Protein AF-A0A9Q3FFB2-F1 (afdb_monomer)

Foldseek 3Di:
DDDDDDPPPFQDDPPCPDPPPQDDDVVGPATDDPFQWDWWDFPRDIFIEHEDAPAAAKADEPVLCVVPPPPQVVQFAADPDAWDDDPDDTWGWDGKGWTWIWADDDVDIDTDTDIHTYTHPDDDRGIYGYPVVCVVVVPDHDDVDDFQVVVLVCLCVPDDDPSNVVSVVVCVVPPDDGPVVVVVVCCVPPPDPVNVVVVVPDD

Nearest PDB structures (foldseek):
  7d66-assembly2_I  TM=7.983E-01  e=4.250E-06  Toxoplasma gondii GT1
  5yq8-assembly2_D  TM=7.740E-01  e=9.618E-06  Leishmania major
  7d66-assembly1_B  TM=7.944E-01  e=9.073E-06  Toxoplasma gondii GT1
  4rgh-assembly1_B  TM=7.791E-01  e=5.866E-05  Homo sapiens
  5ys4-assembly3_E  TM=7.850E-01  e=1.252E-04  Leishmania major

pLDDT: mean 72.68, std 20.73, range [30.12, 97.06]

InterPro domains:
  IPR021109 Aspartic peptidase domain superfamily [G3DSA:2.40.70.10] (36-146)

Mean predicted aligned error: 14.78 Å

Radius of gyration: 21.27 Å; Cα contacts (8 Å, |Δi|>4): 258; chains: 1; bounding box: 50×52×61 Å

Solvent-accessible surface area (backbone atoms only — not comparable to full-atom values): 12576 Å² total; per-residue (Å²): 138,85,86,83,89,76,85,77,79,74,65,73,66,96,82,70,76,71,86,69,93,72,78,53,54,94,94,47,97,53,81,93,53,104,50,62,55,45,73,28,33,45,88,65,42,80,42,46,34,31,57,35,85,88,33,70,57,26,32,31,17,40,66,45,41,72,76,74,38,87,72,53,72,81,57,53,37,89,56,91,69,77,81,44,71,55,102,88,44,80,42,50,58,78,19,30,36,75,45,60,36,35,40,81,44,96,92,56,63,46,78,44,73,52,64,24,39,31,22,66,78,48,89,47,89,37,39,36,44,6,40,60,53,27,65,74,67,71,59,73,84,85,64,98,72,76,60,43,70,59,58,59,56,47,48,73,73,71,37,57,71,74,54,34,53,54,52,51,54,52,38,69,76,67,48,92,70,54,49,73,60,53,51,51,53,50,45,72,73,69,54,48,77,70,64,55,55,58,64,79,74,65,130

Secondary structure (DSSP, 8-state):
-------------TT-----S--PPTT------SSSEEEEEETTEEEEEEE-TT-SS-EEEHHHHHHH-TTGGGGPBPPS---EE-SSSEE-EEEEEE--EEE--TTS-EEE--EEEEESS---SSEEE-HHHHHHTT-----S---HHHHHHHHHHH--THHHHHHHHHHHHH-S--HHHHHHHHHHHH--HHHHHHHHS--

Sequence (203 aa):
MPQDTSNKSLCKHTQDAQKFLVTPTKGMAYIHGTAAKMTVCIGNAQHPLIIDSGAHCSIVARNYLDNHFSNWEKQLLPTKAKNFKSALRKMTSIGTIIKEIIVPHRKGNIRLNPEFLVLDDAHIQGFLLGTDYQRMYELFIDVPSIPDCWITARLNTEFKGHASIWYTEMKEIHGRRNWPWWKSQIIQKYSNGTWIWQKDHVI

Structure (mmCIF, N/CA/C/O backbone):
data_AF-A0A9Q3FFB2-F1
#
_entry.id   AF-A0A9Q3FFB2-F1
#
loop_
_atom_site.group_PDB
_atom_site.id
_atom_site.type_symbol
_atom_site.label_atom_id
_atom_site.label_alt_id
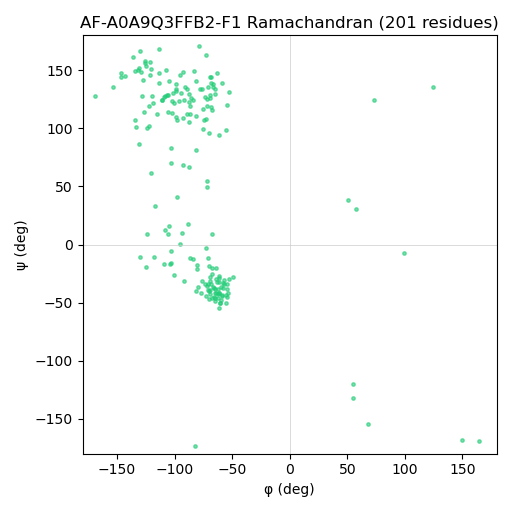_atom_site.label_comp_id
_atom_site.label_asym_id
_atom_site.label_entity_id
_atom_site.label_seq_id
_atom_site.pdbx_PDB_ins_code
_atom_site.Cartn_x
_atom_site.Cartn_y
_atom_site.Cartn_z
_atom_site.occupancy
_atom_site.B_iso_or_equiv
_atom_site.auth_seq_id
_atom_site.auth_comp_id
_atom_site.auth_asym_id
_atom_site.auth_atom_id
_atom_site.pd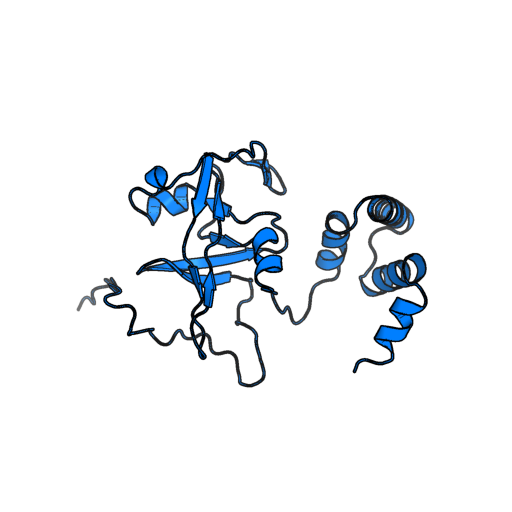bx_PDB_model_num
ATOM 1 N N . MET A 1 1 ? -13.575 -37.191 24.416 1.00 40.59 1 MET A N 1
ATOM 2 C CA . MET A 1 1 ? -12.894 -36.004 23.856 1.00 40.59 1 MET A CA 1
ATOM 3 C C . MET A 1 1 ? -13.898 -35.200 23.055 1.00 40.59 1 MET A C 1
ATOM 5 O O . MET A 1 1 ? -14.675 -35.804 22.327 1.00 40.59 1 MET A O 1
ATOM 9 N N . PRO A 1 2 ? -13.904 -33.878 23.248 1.00 32.25 2 PRO A N 1
ATOM 10 C CA . PRO A 1 2 ? -13.479 -32.981 22.172 1.00 32.25 2 PRO A CA 1
ATOM 11 C C . PRO A 1 2 ? -12.392 -32.009 22.659 1.00 32.25 2 PRO A C 1
ATOM 13 O O . PRO A 1 2 ? -12.428 -31.555 23.800 1.00 32.25 2 PRO A O 1
ATOM 16 N N . GLN A 1 3 ? -11.400 -31.730 21.809 1.00 30.12 3 GLN A N 1
ATOM 17 C CA . GLN A 1 3 ? -10.405 -30.683 22.049 1.00 30.12 3 GLN A CA 1
ATOM 18 C C . GLN A 1 3 ? -10.956 -29.345 21.547 1.00 30.12 3 GLN A C 1
ATOM 20 O O . GLN A 1 3 ? -11.404 -29.242 20.407 1.00 30.12 3 GLN A O 1
ATOM 25 N N . ASP A 1 4 ? -10.946 -28.356 22.435 1.00 31.41 4 ASP A N 1
ATOM 26 C CA . ASP A 1 4 ? -11.433 -26.995 22.231 1.00 31.41 4 ASP A CA 1
ATOM 27 C C . ASP A 1 4 ? -10.469 -26.194 21.334 1.00 31.41 4 ASP A C 1
ATOM 29 O O . ASP A 1 4 ? -9.262 -26.138 21.578 1.00 31.41 4 ASP A O 1
ATOM 33 N N . THR A 1 5 ? -10.997 -25.589 20.269 1.00 34.91 5 THR A N 1
ATOM 34 C CA . THR A 1 5 ? -10.252 -24.852 19.235 1.00 34.91 5 THR A CA 1
ATOM 35 C C . THR A 1 5 ? -10.256 -23.339 19.467 1.00 34.91 5 THR A C 1
ATOM 37 O O . THR A 1 5 ? -10.385 -22.563 18.519 1.00 34.91 5 THR A O 1
ATOM 40 N N . SER A 1 6 ? -10.111 -22.870 20.708 1.00 33.53 6 SER A N 1
ATOM 41 C CA . SER A 1 6 ? -10.016 -21.434 20.999 1.00 33.53 6 SER A CA 1
ATOM 42 C C . SER A 1 6 ? -8.574 -20.997 21.284 1.00 33.53 6 SER A C 1
ATOM 44 O O . SER A 1 6 ? -8.173 -20.835 22.435 1.00 33.53 6 SER A O 1
ATOM 46 N N . ASN A 1 7 ? -7.781 -20.733 20.244 1.00 35.47 7 ASN A N 1
ATOM 47 C CA . ASN A 1 7 ? -6.486 -20.064 20.411 1.00 35.47 7 ASN A CA 1
ATOM 48 C C . ASN A 1 7 ? -6.680 -18.535 20.374 1.00 35.47 7 ASN A C 1
ATOM 50 O O . ASN A 1 7 ? -6.283 -17.850 19.435 1.00 35.47 7 ASN A O 1
ATOM 54 N N . LYS A 1 8 ? -7.361 -17.991 21.393 1.00 40.16 8 LYS A N 1
ATOM 55 C CA . LYS A 1 8 ? -7.395 -16.544 21.659 1.00 40.16 8 LYS A CA 1
ATOM 56 C C . LYS A 1 8 ? -6.124 -16.171 22.426 1.00 40.16 8 LYS A C 1
ATOM 58 O O . LYS A 1 8 ? -6.142 -16.066 23.651 1.00 40.16 8 LYS A O 1
ATOM 63 N N . SER A 1 9 ? -5.010 -15.995 21.720 1.00 39.12 9 SER A N 1
ATOM 64 C CA . SER A 1 9 ? -3.780 -15.473 22.320 1.00 39.12 9 SER A CA 1
ATOM 65 C C . SER A 1 9 ? -3.913 -13.967 22.554 1.00 39.12 9 SER A C 1
ATOM 67 O O . SER A 1 9 ? -3.787 -13.130 21.665 1.00 39.12 9 SER A O 1
ATOM 69 N N . LEU A 1 10 ? -4.221 -13.632 23.801 1.00 35.78 10 LEU A N 1
ATOM 70 C CA . LEU A 1 10 ? -4.270 -12.279 24.329 1.00 35.78 10 LEU A CA 1
ATOM 71 C C . LEU A 1 10 ? -2.825 -11.756 24.474 1.00 35.78 10 LEU A C 1
ATOM 73 O O . LEU A 1 10 ? -2.105 -12.210 25.361 1.00 35.78 10 LEU A O 1
ATOM 77 N N . CYS A 1 11 ? -2.374 -10.817 23.635 1.00 32.88 11 CYS A N 1
ATOM 78 C CA . CYS A 1 11 ? -1.079 -10.154 23.843 1.00 32.88 11 CYS A CA 1
ATOM 79 C C . CYS A 1 11 ? -1.165 -9.238 25.070 1.00 32.88 11 CYS A C 1
ATOM 81 O O . CYS A 1 11 ? -1.633 -8.100 24.999 1.00 32.88 11 CYS A O 1
ATOM 83 N N . LYS A 1 12 ? -0.728 -9.757 26.215 1.00 34.00 12 LYS A N 1
ATOM 84 C CA . LYS A 1 12 ? -0.464 -8.988 27.427 1.00 34.00 12 LYS A CA 1
ATOM 85 C C . LYS A 1 12 ? 1.044 -8.762 27.508 1.00 34.00 12 LYS A C 1
ATOM 87 O O . LYS A 1 12 ? 1.798 -9.720 27.555 1.00 34.00 12 LYS A O 1
ATOM 92 N N . HIS A 1 13 ? 1.430 -7.490 27.556 1.00 33.59 13 HIS A N 1
ATOM 93 C CA . HIS A 1 13 ? 2.791 -6.978 27.736 1.00 33.59 13 HIS A CA 1
ATOM 94 C C . HIS A 1 13 ? 3.769 -7.096 26.550 1.00 33.59 13 HIS A C 1
ATOM 96 O O . HIS A 1 13 ? 4.108 -8.162 26.052 1.00 33.59 13 HIS A O 1
ATOM 102 N N . THR A 1 14 ? 4.309 -5.938 26.165 1.00 38.22 14 THR A N 1
ATOM 103 C CA . THR A 1 14 ? 5.313 -5.681 25.115 1.00 38.22 14 THR A CA 1
ATOM 104 C C . THR A 1 14 ? 6.714 -6.246 25.398 1.00 38.22 14 THR A C 1
ATOM 106 O O . THR A 1 14 ? 7.649 -5.935 24.661 1.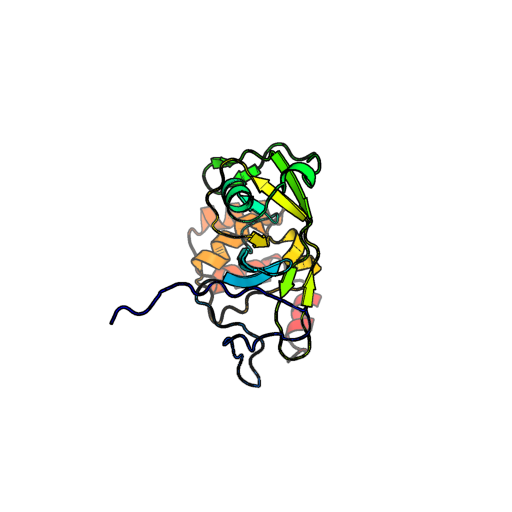00 38.22 14 THR A O 1
ATOM 109 N N . GLN A 1 15 ? 6.883 -7.066 26.441 1.00 33.00 15 GLN A N 1
ATOM 110 C CA . GLN A 1 15 ? 8.174 -7.659 26.819 1.00 33.00 15 GLN A CA 1
ATOM 111 C C . GLN A 1 15 ? 8.322 -9.132 26.412 1.00 33.00 15 GLN A C 1
ATOM 113 O O . GLN A 1 15 ? 9.451 -9.590 26.264 1.00 33.00 15 GLN A O 1
ATOM 118 N N . ASP A 1 16 ? 7.230 -9.825 26.079 1.00 31.56 16 ASP A N 1
ATOM 119 C CA . ASP A 1 16 ? 7.280 -11.201 25.577 1.00 31.56 16 ASP A CA 1
ATOM 120 C C . ASP A 1 16 ? 7.058 -11.222 24.064 1.00 31.56 16 ASP A C 1
ATOM 122 O O . ASP A 1 16 ? 6.029 -11.661 23.544 1.00 31.56 16 ASP A O 1
ATOM 126 N N . ALA A 1 17 ? 8.052 -10.717 23.329 1.00 32.38 17 ALA A N 1
ATOM 127 C CA . ALA A 1 17 ? 8.155 -10.951 21.896 1.00 32.38 17 ALA A CA 1
ATOM 128 C C . ALA A 1 17 ? 8.307 -12.463 21.665 1.00 32.38 17 ALA A C 1
ATOM 130 O O . ALA A 1 17 ? 9.406 -13.016 21.736 1.00 32.38 17 ALA A O 1
ATOM 131 N N . GL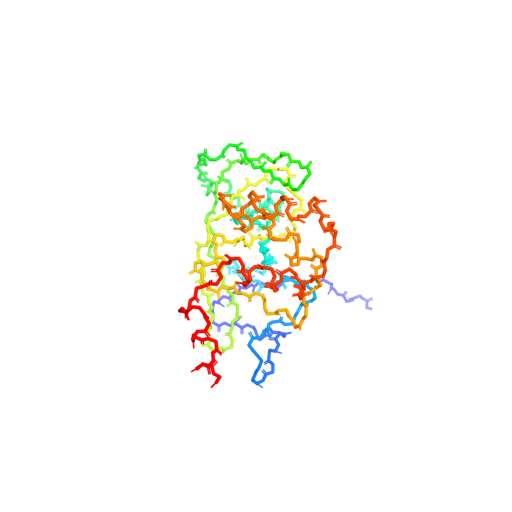N A 1 18 ? 7.188 -13.147 21.416 1.00 34.66 18 GLN A N 1
ATOM 132 C CA . GLN A 1 18 ? 7.200 -14.545 21.008 1.00 34.66 18 GLN A CA 1
ATOM 133 C C . GLN A 1 18 ? 8.123 -14.702 19.796 1.00 34.66 18 GLN A C 1
ATOM 135 O O . GLN A 1 18 ? 8.052 -13.947 18.826 1.00 34.66 18 GLN A O 1
ATOM 140 N N . LYS A 1 19 ? 9.018 -15.690 19.871 1.00 32.66 19 LYS A N 1
ATOM 141 C CA . LYS A 1 19 ? 9.901 -16.111 18.779 1.00 32.66 19 LYS A CA 1
ATOM 142 C C . LYS A 1 19 ? 9.045 -16.442 17.551 1.00 32.66 19 LYS A C 1
ATOM 144 O O . LYS A 1 19 ? 8.504 -17.539 17.447 1.00 32.66 19 LYS A O 1
ATOM 149 N N . PHE A 1 20 ? 8.926 -15.508 16.614 1.00 38.03 20 PHE A N 1
ATOM 150 C CA . PHE A 1 20 ? 8.284 -15.785 15.335 1.00 38.03 20 PHE A CA 1
ATOM 151 C C . PHE A 1 20 ? 9.193 -16.683 14.493 1.00 38.03 20 PHE A C 1
ATOM 153 O O . PHE A 1 20 ? 10.365 -16.375 14.263 1.00 38.03 20 PHE A O 1
ATOM 160 N N . LEU A 1 21 ? 8.639 -17.817 14.057 1.00 32.84 21 LEU A N 1
ATOM 161 C CA . LEU A 1 21 ? 9.260 -18.838 13.207 1.00 32.84 21 LEU A CA 1
ATOM 162 C C . LEU A 1 21 ? 9.431 -18.354 11.758 1.00 32.84 21 LEU A C 1
ATOM 164 O O . LEU A 1 21 ? 9.015 -19.015 10.814 1.00 32.84 21 LEU A O 1
ATOM 168 N N . VAL A 1 22 ? 10.085 -17.215 11.556 1.00 39.09 22 VAL A N 1
ATOM 169 C CA . VAL A 1 22 ? 10.701 -16.921 10.262 1.00 39.09 22 VAL A CA 1
ATOM 170 C C . VAL A 1 22 ? 12.162 -16.647 10.549 1.00 39.09 22 VAL A C 1
ATOM 172 O O . VAL A 1 22 ? 12.539 -15.616 11.099 1.00 39.09 22 VAL A O 1
ATOM 175 N N . THR A 1 23 ? 12.979 -17.666 10.308 1.00 40.00 23 THR A N 1
ATOM 176 C CA . THR A 1 23 ? 14.418 -17.633 10.539 1.00 40.00 23 THR A CA 1
ATOM 177 C C . THR A 1 23 ? 15.113 -17.334 9.219 1.00 40.00 23 THR A C 1
ATOM 179 O O . THR A 1 23 ? 15.203 -18.242 8.398 1.00 40.00 23 THR A O 1
ATOM 182 N N . PRO A 1 24 ? 15.660 -16.127 9.004 1.00 42.28 24 PRO A N 1
ATOM 183 C CA . PRO A 1 24 ? 16.711 -15.949 8.016 1.00 42.28 24 PRO A CA 1
ATOM 184 C C . PRO A 1 24 ? 17.978 -16.651 8.516 1.00 42.28 24 PRO A C 1
ATOM 186 O O . PRO A 1 24 ? 18.392 -16.470 9.671 1.00 42.28 24 PRO A O 1
ATOM 189 N N . THR A 1 25 ? 18.571 -17.491 7.672 1.00 38.91 25 THR A N 1
ATOM 190 C CA . THR A 1 25 ? 19.845 -18.172 7.938 1.00 38.91 25 THR A CA 1
ATOM 191 C C . THR A 1 25 ? 20.971 -17.142 8.079 1.00 38.91 25 THR A C 1
ATOM 193 O O . THR A 1 25 ? 20.942 -16.089 7.449 1.00 38.91 25 THR A O 1
ATOM 196 N N . LYS A 1 26 ? 21.985 -17.415 8.911 1.00 36.84 26 LYS A N 1
ATOM 197 C CA . LYS A 1 26 ? 23.161 -16.539 9.064 1.00 36.84 26 LYS A CA 1
ATOM 198 C C . LYS A 1 26 ? 23.802 -16.291 7.685 1.00 36.84 26 LYS A C 1
ATOM 200 O O . LYS A 1 26 ? 24.195 -17.249 7.032 1.00 36.84 26 LYS A O 1
ATOM 205 N N . GLY A 1 27 ? 23.880 -15.027 7.260 1.00 35.78 27 GLY A N 1
ATOM 206 C CA . GLY A 1 27 ? 24.342 -14.626 5.919 1.00 35.78 27 GLY A CA 1
ATOM 207 C C . GLY A 1 27 ? 23.224 -14.309 4.914 1.00 35.78 27 GLY A C 1
ATOM 208 O O . GLY A 1 27 ? 23.515 -13.792 3.846 1.00 35.78 27 GLY A O 1
ATOM 209 N N . MET A 1 28 ? 21.960 -14.550 5.269 1.00 35.09 28 MET A N 1
ATOM 210 C CA . MET A 1 28 ? 20.787 -14.236 4.454 1.00 35.09 28 MET A CA 1
ATOM 211 C C . MET A 1 28 ? 19.950 -13.176 5.177 1.00 35.09 28 MET A C 1
ATOM 213 O O . MET A 1 28 ? 19.403 -13.433 6.247 1.00 35.09 28 MET A O 1
ATOM 217 N N . ALA A 1 29 ? 19.876 -11.967 4.622 1.00 37.88 29 ALA A N 1
ATOM 218 C CA . ALA A 1 29 ? 19.086 -10.858 5.165 1.00 37.88 29 ALA A CA 1
ATOM 219 C C . ALA A 1 29 ? 17.630 -10.849 4.654 1.00 37.88 29 ALA A C 1
ATOM 221 O O . ALA A 1 29 ? 16.961 -9.826 4.746 1.00 37.88 29 ALA A O 1
ATOM 222 N N . TYR A 1 30 ? 17.127 -11.961 4.106 1.00 44.47 30 TYR A N 1
ATOM 223 C CA . TYR A 1 30 ? 15.784 -12.025 3.523 1.00 44.47 30 TYR A CA 1
ATOM 224 C C . TYR A 1 30 ? 14.787 -12.812 4.379 1.00 44.47 30 TYR A C 1
ATOM 226 O O . TYR A 1 30 ? 15.119 -13.765 5.087 1.00 44.47 30 TYR A O 1
ATOM 234 N N . ILE A 1 31 ? 13.523 -12.409 4.278 1.00 41.31 31 ILE A N 1
ATOM 235 C CA . ILE A 1 31 ? 12.367 -13.064 4.890 1.00 41.31 31 ILE A CA 1
ATOM 236 C C . ILE A 1 31 ? 11.813 -14.062 3.864 1.00 41.31 31 ILE A C 1
ATOM 238 O O . ILE A 1 31 ? 11.521 -13.689 2.732 1.00 41.31 31 ILE A O 1
ATOM 242 N N . HIS A 1 32 ? 11.699 -15.340 4.237 1.00 35.28 32 HIS A N 1
ATOM 243 C CA . HIS A 1 32 ? 11.150 -16.388 3.368 1.00 35.28 32 HIS A CA 1
ATOM 244 C C . HIS A 1 32 ? 9.651 -16.148 3.118 1.00 35.28 32 HIS A C 1
ATOM 246 O O . HIS A 1 32 ? 8.846 -16.237 4.044 1.00 35.28 32 HIS A O 1
ATOM 252 N N . GLY A 1 33 ? 9.280 -15.887 1.864 1.00 39.00 33 GLY A N 1
ATOM 253 C CA . GLY A 1 33 ? 7.899 -15.813 1.395 1.00 39.00 33 GLY A CA 1
ATOM 254 C C . GLY A 1 33 ? 7.854 -15.772 -0.133 1.00 39.00 33 GLY A C 1
ATOM 255 O O . GLY A 1 33 ? 8.526 -14.962 -0.758 1.00 39.00 33 GLY A O 1
ATOM 256 N N . THR A 1 34 ? 7.067 -16.653 -0.752 1.00 42.84 34 THR A N 1
ATOM 257 C CA . THR A 1 34 ? 6.833 -16.697 -2.213 1.00 42.84 34 THR A CA 1
ATOM 258 C C . THR A 1 34 ? 5.941 -15.554 -2.721 1.00 42.84 34 THR A C 1
ATOM 260 O O . THR A 1 34 ? 5.744 -15.388 -3.920 1.00 42.84 34 THR A O 1
ATOM 263 N N . ALA A 1 35 ? 5.451 -14.725 -1.802 1.00 51.25 35 ALA A N 1
ATOM 264 C CA . ALA A 1 35 ? 4.915 -13.394 -2.021 1.00 51.25 35 ALA A CA 1
ATOM 265 C C . ALA A 1 35 ? 5.566 -12.483 -0.974 1.00 51.25 35 ALA A C 1
ATOM 267 O O . ALA A 1 35 ? 5.863 -12.955 0.125 1.00 51.25 35 ALA A O 1
ATOM 268 N N . ALA A 1 36 ? 5.752 -11.194 -1.265 1.00 69.69 36 ALA A N 1
ATOM 269 C CA . ALA A 1 36 ? 6.290 -10.213 -0.319 1.00 69.69 36 ALA A CA 1
ATOM 270 C C . ALA A 1 36 ? 5.283 -9.854 0.790 1.00 69.69 36 ALA A C 1
ATOM 272 O O . ALA A 1 36 ? 4.968 -8.698 1.048 1.00 69.69 36 ALA A O 1
ATOM 273 N N . LYS A 1 37 ? 4.714 -10.881 1.411 1.00 78.75 37 LYS A N 1
ATOM 274 C CA . LYS A 1 37 ? 3.768 -10.824 2.504 1.00 78.75 37 LYS A CA 1
ATOM 275 C C . LYS A 1 37 ? 4.514 -11.221 3.765 1.00 78.75 37 LYS A C 1
ATOM 277 O O . LYS A 1 37 ? 5.143 -12.275 3.816 1.00 78.75 37 LYS A O 1
ATOM 282 N N . MET A 1 38 ? 4.408 -10.394 4.785 1.00 81.50 38 MET A N 1
ATOM 283 C CA . MET A 1 38 ? 4.973 -10.649 6.097 1.00 81.50 38 MET A CA 1
ATOM 284 C C . MET A 1 38 ? 3.931 -10.423 7.184 1.00 81.50 38 MET A C 1
ATOM 286 O O . MET A 1 38 ? 2.877 -9.835 6.946 1.00 81.50 38 MET A O 1
ATOM 290 N N . THR A 1 39 ? 4.240 -10.889 8.386 1.00 86.38 39 THR A N 1
ATOM 291 C CA . THR A 1 39 ? 3.428 -10.621 9.570 1.00 86.38 39 THR A CA 1
ATOM 292 C C . THR A 1 39 ? 4.056 -9.481 10.354 1.00 86.38 39 THR A C 1
ATOM 294 O O . THR A 1 39 ? 5.257 -9.491 10.625 1.00 86.38 39 THR A O 1
ATOM 297 N N . VAL A 1 40 ? 3.230 -8.514 10.731 1.00 88.56 40 VAL A N 1
ATOM 298 C CA . VAL A 1 40 ? 3.610 -7.377 11.568 1.00 88.56 40 VAL A CA 1
ATOM 299 C C . VAL A 1 40 ? 2.698 -7.288 12.780 1.00 88.56 40 VAL A C 1
ATOM 301 O O . VAL A 1 40 ? 1.580 -7.802 12.754 1.00 88.56 40 VAL A O 1
ATOM 304 N N . CYS A 1 41 ? 3.155 -6.627 13.837 1.00 88.94 41 CYS A N 1
ATOM 305 C CA . CYS A 1 41 ? 2.321 -6.335 14.996 1.00 88.94 41 CYS A CA 1
ATOM 306 C C . CYS A 1 41 ? 1.786 -4.903 14.908 1.00 88.94 41 CYS A C 1
ATOM 308 O O . CYS A 1 41 ? 2.544 -3.974 14.637 1.00 88.94 41 CYS A O 1
ATOM 310 N N . ILE A 1 42 ? 0.490 -4.732 15.163 1.00 91.44 42 ILE A N 1
ATOM 311 C CA . ILE A 1 42 ? -0.158 -3.426 15.326 1.00 91.44 42 ILE A CA 1
ATOM 312 C C . ILE A 1 42 ? -0.899 -3.471 16.657 1.00 91.44 42 ILE A C 1
ATOM 314 O O . ILE A 1 42 ? -1.817 -4.272 16.850 1.00 91.44 42 ILE A O 1
ATOM 318 N N . GLY A 1 43 ? -0.455 -2.648 17.607 1.00 87.81 43 GLY A N 1
ATOM 319 C CA . GLY A 1 43 ? -0.847 -2.794 19.005 1.00 87.81 43 GLY A CA 1
ATOM 320 C C . GLY A 1 43 ? -0.537 -4.205 19.516 1.00 87.81 43 GLY A C 1
ATOM 321 O O . GLY A 1 43 ? 0.606 -4.655 19.482 1.00 87.81 43 GLY A O 1
ATOM 322 N N . ASN A 1 44 ? -1.580 -4.911 19.947 1.00 83.44 44 ASN A N 1
ATOM 323 C CA . ASN A 1 44 ? -1.501 -6.234 20.568 1.00 83.44 44 ASN A CA 1
ATOM 324 C C . ASN A 1 44 ? -1.939 -7.370 19.622 1.00 83.44 44 ASN A C 1
ATOM 326 O O . ASN A 1 44 ? -2.254 -8.464 20.078 1.00 83.44 44 ASN A O 1
ATOM 330 N N . ALA A 1 45 ? -2.017 -7.124 18.315 1.00 87.94 45 ALA A N 1
ATOM 331 C CA . ALA A 1 45 ? -2.464 -8.121 17.349 1.00 87.94 45 ALA A CA 1
ATOM 332 C C . ALA A 1 45 ? -1.505 -8.228 16.161 1.00 87.94 45 ALA A C 1
ATOM 334 O O . ALA A 1 45 ? -0.807 -7.279 15.798 1.00 87.94 45 ALA A O 1
ATOM 335 N N . GLN A 1 46 ? -1.471 -9.418 15.564 1.00 89.50 46 GLN A N 1
ATOM 336 C CA . GLN A 1 46 ? -0.709 -9.696 14.353 1.00 89.50 46 GLN A CA 1
ATOM 337 C C . GLN A 1 46 ? -1.572 -9.459 13.124 1.00 89.50 46 GLN A C 1
ATOM 339 O O . GLN A 1 46 ? -2.713 -9.915 13.056 1.00 89.50 46 GLN A O 1
ATOM 344 N N . HIS A 1 47 ? -0.992 -8.801 12.130 1.00 92.69 47 HIS A N 1
ATOM 345 C CA . HIS A 1 47 ? -1.657 -8.485 10.879 1.00 92.69 47 HIS A CA 1
ATOM 346 C C . HIS A 1 47 ? -0.747 -8.793 9.690 1.00 92.69 47 HIS A C 1
ATOM 348 O O . HIS A 1 47 ? 0.477 -8.664 9.794 1.00 92.69 47 HIS A O 1
ATOM 354 N N . PRO A 1 48 ? -1.315 -9.173 8.538 1.00 91.62 48 PRO A N 1
ATOM 355 C CA . PRO A 1 48 ? -0.551 -9.271 7.312 1.00 91.62 48 PRO A CA 1
ATOM 356 C C . PRO A 1 48 ? -0.171 -7.887 6.782 1.00 91.62 48 PRO A C 1
ATOM 358 O O . PRO A 1 48 ? -1.013 -6.990 6.703 1.00 91.62 48 PRO A O 1
ATOM 361 N N . LEU A 1 49 ? 1.081 -7.753 6.357 1.00 90.75 49 LEU A N 1
ATOM 362 C CA . LEU A 1 49 ? 1.602 -6.631 5.587 1.00 90.75 49 LEU A CA 1
ATOM 363 C C . LEU A 1 49 ? 2.116 -7.153 4.247 1.00 90.75 49 LEU A C 1
ATOM 365 O O . LEU A 1 49 ? 2.915 -8.086 4.206 1.00 90.75 49 LEU A O 1
ATOM 369 N N . ILE A 1 50 ? 1.661 -6.554 3.156 1.00 89.25 50 ILE A N 1
ATOM 370 C CA . ILE A 1 50 ? 2.126 -6.827 1.799 1.00 89.25 50 ILE A CA 1
ATOM 371 C C . ILE A 1 50 ? 3.059 -5.692 1.402 1.00 89.25 50 ILE A C 1
ATOM 373 O O . ILE A 1 50 ? 2.659 -4.537 1.428 1.00 89.25 50 ILE A O 1
ATOM 377 N N . ILE A 1 51 ? 4.287 -6.003 1.018 1.00 86.69 51 ILE A N 1
ATOM 378 C CA . ILE A 1 51 ? 5.206 -5.050 0.405 1.00 86.69 51 ILE A CA 1
ATOM 379 C C . ILE A 1 51 ? 4.962 -5.125 -1.103 1.00 86.69 51 ILE A C 1
ATOM 381 O O . ILE A 1 51 ? 5.218 -6.154 -1.724 1.00 86.69 51 ILE A O 1
ATOM 385 N N . ASP A 1 52 ? 4.421 -4.062 -1.693 1.00 84.50 52 ASP A N 1
ATOM 386 C CA . ASP A 1 52 ? 4.042 -4.045 -3.106 1.00 84.50 52 ASP A CA 1
ATOM 387 C C . ASP A 1 52 ? 4.756 -2.918 -3.852 1.00 84.50 52 ASP A C 1
ATOM 389 O O . ASP A 1 52 ? 4.411 -1.742 -3.754 1.00 84.50 52 ASP A O 1
ATOM 393 N N . SER A 1 53 ? 5.798 -3.276 -4.600 1.00 79.19 53 SER A N 1
ATOM 394 C CA . SER A 1 53 ? 6.555 -2.314 -5.410 1.00 79.19 53 SER A CA 1
ATOM 395 C C . SER A 1 53 ? 5.785 -1.787 -6.632 1.00 79.19 53 SER A C 1
ATOM 397 O O . SER A 1 53 ? 6.226 -0.823 -7.257 1.00 79.19 53 SER A O 1
ATOM 399 N N . GLY A 1 54 ? 4.648 -2.402 -6.980 1.00 78.25 54 GLY A N 1
ATOM 400 C CA . GLY A 1 54 ? 3.732 -1.931 -8.019 1.00 78.25 54 GLY A CA 1
ATOM 401 C C . GLY A 1 54 ? 2.734 -0.881 -7.525 1.00 78.25 54 GLY A C 1
ATOM 402 O O . GLY A 1 54 ? 2.089 -0.219 -8.340 1.00 78.25 54 GLY A O 1
ATOM 403 N N . ALA A 1 55 ? 2.617 -0.689 -6.210 1.00 81.81 55 ALA A N 1
ATOM 404 C CA . ALA A 1 55 ? 1.735 0.304 -5.621 1.00 81.81 55 ALA A CA 1
ATOM 405 C C . ALA A 1 55 ? 2.495 1.593 -5.304 1.00 81.81 55 ALA A C 1
ATOM 407 O O . ALA A 1 55 ? 3.461 1.596 -4.545 1.00 81.81 55 ALA A O 1
ATOM 408 N N . HIS A 1 56 ? 2.030 2.718 -5.848 1.00 80.56 56 HIS A N 1
ATOM 409 C CA . HIS A 1 56 ? 2.658 4.016 -5.595 1.00 80.56 56 HIS A CA 1
ATOM 410 C C . HIS A 1 56 ? 2.533 4.456 -4.127 1.00 80.56 56 HIS A C 1
ATOM 412 O O . HIS A 1 56 ? 3.460 5.048 -3.580 1.00 80.56 56 HIS A O 1
ATOM 418 N N . CYS A 1 57 ? 1.392 4.161 -3.504 1.00 87.38 57 CYS A N 1
ATOM 419 C CA . CYS A 1 57 ? 1.051 4.563 -2.144 1.00 87.38 57 CYS A CA 1
ATOM 420 C C . CYS A 1 57 ? 0.676 3.362 -1.279 1.00 87.38 57 CYS A C 1
ATOM 422 O O . CYS A 1 57 ? 0.150 2.365 -1.780 1.00 87.38 57 CYS A O 1
ATOM 424 N N . SER A 1 58 ? 0.875 3.511 0.022 1.00 92.50 58 SER A N 1
ATOM 425 C CA . SER A 1 58 ? 0.470 2.545 1.028 1.00 92.50 58 SER A CA 1
ATOM 426 C C . SER A 1 58 ? -1.027 2.645 1.307 1.00 92.50 58 SER A C 1
ATOM 428 O O . SER A 1 58 ? -1.585 3.736 1.449 1.00 92.50 58 SER A O 1
ATOM 430 N N . ILE A 1 59 ? -1.701 1.496 1.355 1.00 93.62 59 ILE A N 1
ATOM 431 C CA . ILE A 1 59 ? -3.161 1.422 1.463 1.00 93.62 59 ILE A CA 1
ATOM 432 C C . ILE A 1 59 ? -3.627 0.378 2.478 1.00 93.62 59 ILE A C 1
ATOM 434 O O . ILE A 1 59 ? -2.914 -0.568 2.819 1.00 93.62 59 ILE A O 1
ATOM 438 N N . VAL A 1 60 ? -4.879 0.519 2.899 1.00 95.44 60 VAL A N 1
ATOM 439 C CA . VAL A 1 60 ? -5.627 -0.498 3.637 1.00 95.44 60 VAL A CA 1
ATOM 440 C C . VAL A 1 60 ? -7.086 -0.481 3.184 1.00 95.44 60 VAL A C 1
ATOM 442 O O . VAL A 1 60 ? -7.636 0.568 2.843 1.00 95.44 60 VAL A O 1
ATOM 445 N N . ALA A 1 61 ? -7.715 -1.650 3.143 1.00 95.25 61 ALA A N 1
ATOM 446 C CA . ALA A 1 61 ? -9.121 -1.758 2.783 1.00 95.25 61 ALA A CA 1
ATOM 447 C C . ALA A 1 61 ? -10.022 -1.450 3.987 1.00 95.25 61 ALA A C 1
ATOM 449 O O . ALA A 1 61 ? -9.741 -1.887 5.106 1.00 95.25 61 ALA A O 1
ATOM 450 N N . ARG A 1 62 ? -11.128 -0.737 3.753 1.00 95.75 62 ARG A N 1
ATOM 451 C CA . ARG A 1 62 ? -12.119 -0.416 4.788 1.00 95.75 62 ARG A CA 1
ATOM 452 C C . ARG A 1 62 ? -12.640 -1.666 5.491 1.00 95.75 62 ARG A C 1
ATOM 454 O O . ARG A 1 62 ? -12.594 -1.742 6.711 1.00 95.75 62 ARG A O 1
ATOM 461 N N . ASN A 1 63 ? -13.073 -2.663 4.723 1.00 95.94 63 ASN A N 1
ATOM 462 C CA . ASN A 1 63 ? -13.616 -3.910 5.265 1.00 95.94 63 ASN A CA 1
ATOM 463 C C . ASN A 1 63 ? -12.624 -4.636 6.192 1.00 95.94 63 ASN A C 1
ATOM 465 O O . ASN A 1 63 ? -13.023 -5.278 7.159 1.00 95.94 63 ASN A O 1
ATOM 469 N N . TYR A 1 64 ? -11.323 -4.531 5.917 1.00 97.06 64 TYR A N 1
ATOM 470 C CA . TYR A 1 64 ? -10.289 -5.086 6.774 1.00 97.06 64 TYR A CA 1
ATOM 471 C C . TYR A 1 64 ? -10.192 -4.306 8.091 1.00 97.06 64 TYR A C 1
ATOM 473 O O . TYR A 1 64 ? -10.061 -4.909 9.153 1.00 97.06 64 TYR A O 1
ATOM 481 N N . LEU A 1 65 ? -10.317 -2.978 8.052 1.00 96.69 65 LEU A N 1
ATOM 482 C CA . LEU A 1 65 ? -10.371 -2.170 9.269 1.00 96.69 65 LEU A CA 1
ATOM 483 C C . LEU A 1 65 ? -11.613 -2.474 10.109 1.00 96.69 65 LEU A C 1
ATOM 485 O O . LEU A 1 65 ? -11.465 -2.717 11.306 1.00 96.69 65 LEU A O 1
ATOM 489 N N . ASP A 1 66 ? -12.789 -2.548 9.482 1.00 96.25 66 ASP A N 1
ATOM 490 C CA . ASP A 1 66 ? -14.066 -2.855 10.143 1.00 96.25 66 ASP A CA 1
ATOM 491 C C . ASP A 1 66 ? -13.996 -4.175 10.932 1.00 96.25 66 ASP A C 1
ATOM 493 O O . ASP A 1 66 ? -14.503 -4.277 12.048 1.00 96.25 66 ASP A O 1
ATOM 497 N N . ASN A 1 67 ? -13.301 -5.175 10.383 1.00 96.12 67 ASN A N 1
ATOM 498 C CA . ASN A 1 67 ? -13.177 -6.501 10.989 1.00 96.12 67 ASN A CA 1
ATOM 499 C C . ASN A 1 67 ? -12.126 -6.595 12.107 1.00 96.12 67 ASN A C 1
ATOM 501 O O . ASN A 1 67 ? -12.175 -7.528 12.910 1.00 96.12 67 ASN A O 1
ATOM 505 N N . HIS A 1 68 ? -11.151 -5.682 12.151 1.00 95.50 68 HIS A N 1
ATOM 506 C CA . HIS A 1 68 ? -9.957 -5.843 12.991 1.00 95.50 68 HIS A CA 1
ATOM 507 C C . HIS A 1 68 ? -9.690 -4.690 13.964 1.00 95.50 68 HIS A C 1
ATOM 509 O O . HIS A 1 68 ? -8.959 -4.887 14.936 1.00 95.50 68 HIS A O 1
ATOM 515 N N . PHE A 1 69 ? -10.261 -3.504 13.747 1.00 95.25 69 PHE A N 1
ATOM 516 C CA . PHE A 1 69 ? -9.974 -2.312 14.544 1.00 95.25 69 PHE A CA 1
ATOM 517 C C . PHE A 1 69 ? -11.258 -1.581 14.929 1.00 95.25 69 PHE A C 1
ATOM 519 O O . PHE A 1 69 ? -11.869 -0.891 14.124 1.00 95.25 69 PHE A O 1
ATOM 526 N N . SER A 1 70 ? -11.645 -1.659 16.200 1.00 93.94 70 SER A N 1
ATOM 527 C CA . SER A 1 70 ? -12.811 -0.928 16.698 1.00 93.94 70 SER A CA 1
ATOM 528 C C . SER A 1 70 ? -12.593 0.590 16.666 1.00 93.94 70 SER A C 1
ATOM 530 O O . SER A 1 70 ? -11.563 1.078 17.134 1.00 93.94 70 SER A O 1
ATOM 532 N N . ASN A 1 71 ? -13.597 1.343 16.204 1.00 93.56 71 ASN A N 1
ATOM 533 C CA . ASN A 1 71 ? -13.584 2.812 16.118 1.00 93.56 71 ASN A CA 1
ATOM 534 C C . ASN A 1 71 ? -12.428 3.391 15.278 1.00 93.56 71 ASN A C 1
ATOM 536 O O . ASN A 1 71 ? -11.936 4.485 15.582 1.00 93.56 71 ASN A O 1
ATOM 540 N N . TRP A 1 72 ? -11.949 2.675 14.258 1.00 95.25 72 TRP A N 1
ATOM 541 C CA . TRP A 1 72 ? -10.876 3.175 13.395 1.00 95.25 72 TRP A CA 1
ATOM 542 C C . TRP A 1 72 ? -11.284 4.463 12.663 1.00 95.25 72 TRP A C 1
ATOM 544 O O . TRP A 1 72 ? -10.434 5.306 12.391 1.00 95.25 72 TRP A O 1
ATOM 554 N N . GLU A 1 73 ? -12.580 4.660 12.427 1.00 95.94 73 GLU A N 1
ATOM 555 C CA . GLU A 1 73 ? -13.166 5.824 11.764 1.00 95.94 73 GLU A CA 1
ATOM 556 C C . GLU A 1 73 ? -12.885 7.121 12.528 1.00 95.94 73 GLU A C 1
ATOM 558 O O . GLU A 1 73 ? -12.745 8.179 11.924 1.00 95.94 73 GLU A O 1
ATOM 563 N N . LYS A 1 74 ? -12.732 7.052 13.859 1.00 95.81 74 LYS A N 1
ATOM 564 C CA . LYS A 1 74 ? -12.363 8.215 14.688 1.00 95.81 74 LYS A CA 1
ATOM 565 C C . LYS A 1 74 ? -10.918 8.666 14.464 1.00 95.81 74 LYS A C 1
ATOM 567 O O . LYS A 1 74 ? -10.564 9.777 14.840 1.00 95.81 74 LYS A O 1
ATOM 572 N N . GLN A 1 75 ? -10.087 7.795 13.895 1.00 94.56 75 GLN A N 1
ATOM 573 C CA . GLN A 1 75 ? -8.691 8.064 13.540 1.00 94.56 75 GLN A CA 1
ATOM 574 C C . GLN A 1 75 ? -8.559 8.483 12.069 1.00 94.56 75 GLN A C 1
ATOM 576 O O . GLN A 1 75 ? -7.442 8.703 11.602 1.00 94.56 75 GLN A O 1
ATOM 581 N N . LEU A 1 76 ? -9.674 8.554 11.331 1.00 95.12 76 LEU A N 1
ATOM 582 C CA . LEU A 1 76 ? -9.679 8.890 9.918 1.00 95.12 76 LEU A CA 1
ATOM 583 C C . LEU A 1 76 ? -9.369 10.373 9.728 1.00 95.12 76 LEU A C 1
ATOM 585 O O . LEU A 1 76 ? -10.100 11.252 10.184 1.00 95.12 76 LEU A O 1
ATOM 589 N N . LEU A 1 77 ? -8.284 10.638 9.017 1.00 92.81 77 LEU A N 1
ATOM 590 C CA . LEU A 1 77 ? -7.874 11.971 8.616 1.00 92.81 77 LEU A CA 1
ATOM 591 C C . LEU A 1 77 ? -8.391 12.270 7.202 1.00 92.81 77 LEU A C 1
ATOM 593 O O . LEU A 1 77 ? -8.474 11.368 6.358 1.00 92.81 77 LEU A O 1
ATOM 597 N N . PRO A 1 78 ? -8.744 13.534 6.909 1.00 89.50 78 PRO A N 1
ATOM 598 C CA . PRO A 1 78 ? -9.202 13.916 5.582 1.00 89.50 78 PRO A CA 1
ATOM 599 C C . PRO A 1 78 ? -8.074 13.753 4.558 1.00 89.50 78 PRO A C 1
ATOM 601 O O . PRO A 1 78 ? -6.959 14.230 4.759 1.00 89.50 78 PRO A O 1
ATOM 604 N N . THR A 1 79 ? -8.381 13.137 3.416 1.00 80.31 79 THR A N 1
ATOM 605 C CA . THR A 1 79 ? -7.435 13.024 2.300 1.00 80.31 79 THR A CA 1
ATOM 606 C C . THR A 1 79 ? -7.696 14.089 1.239 1.00 80.31 79 THR A C 1
ATOM 608 O O . THR A 1 79 ? -8.836 14.368 0.868 1.00 80.31 79 THR A O 1
ATOM 611 N N . LYS A 1 80 ? -6.621 14.689 0.713 1.00 67.81 80 LYS A N 1
ATOM 612 C CA . LYS A 1 80 ? -6.696 15.593 -0.450 1.00 67.81 80 LYS A CA 1
ATOM 613 C C . LYS A 1 80 ? -6.771 14.827 -1.773 1.00 67.81 80 LYS A C 1
ATOM 615 O O . LYS A 1 80 ? -7.145 15.400 -2.796 1.00 67.81 80 LYS A O 1
ATOM 620 N N . ALA A 1 81 ? -6.405 13.547 -1.771 1.00 63.41 81 ALA A N 1
ATOM 621 C CA . ALA A 1 81 ? -6.349 12.729 -2.968 1.00 63.41 81 ALA A CA 1
ATOM 622 C C . ALA A 1 81 ? -7.726 12.113 -3.246 1.00 63.41 81 ALA A C 1
ATOM 624 O O . ALA A 1 81 ? -8.261 11.389 -2.417 1.00 63.41 81 ALA A O 1
ATOM 625 N N . LYS A 1 82 ? -8.307 12.431 -4.409 1.00 59.22 82 LYS A N 1
ATOM 626 C CA . LYS A 1 82 ? -9.679 12.026 -4.769 1.00 59.22 82 LYS A CA 1
ATOM 627 C C . LYS A 1 82 ? -9.759 10.874 -5.771 1.00 59.22 82 LYS A C 1
ATOM 629 O O . LYS A 1 82 ? -10.826 10.304 -5.945 1.00 59.22 82 LYS A O 1
ATOM 634 N N . ASN A 1 83 ? -8.668 10.565 -6.475 1.00 63.28 83 ASN A N 1
ATOM 635 C CA . ASN A 1 83 ? -8.691 9.635 -7.602 1.00 63.28 83 ASN A CA 1
ATOM 636 C C . ASN A 1 83 ? -7.536 8.640 -7.508 1.00 63.28 83 ASN A C 1
ATOM 638 O O . ASN A 1 83 ? -6.414 8.959 -7.900 1.00 63.28 83 ASN A O 1
ATOM 642 N N . PHE A 1 84 ? -7.831 7.424 -7.057 1.00 69.06 84 PHE A N 1
ATOM 643 C CA . PHE A 1 84 ? -6.890 6.311 -7.103 1.00 69.06 84 PHE A CA 1
ATOM 644 C C . PHE A 1 84 ? -7.288 5.352 -8.216 1.00 69.06 84 PHE A C 1
ATOM 646 O O . PHE A 1 84 ? -8.470 5.117 -8.470 1.00 69.06 84 PHE A O 1
ATOM 653 N N . LYS A 1 85 ? -6.296 4.824 -8.926 1.00 62.75 85 LYS A N 1
ATOM 654 C CA . LYS A 1 85 ? -6.498 3.803 -9.952 1.00 62.75 85 LYS A CA 1
ATOM 655 C C . LYS A 1 85 ? -5.736 2.560 -9.527 1.00 62.75 85 LYS A C 1
ATOM 657 O O . LYS A 1 85 ? -4.526 2.617 -9.336 1.00 62.75 85 LYS A O 1
ATOM 662 N N . SER A 1 86 ? -6.457 1.458 -9.387 1.00 64.12 86 SER A N 1
ATOM 663 C CA . SER A 1 86 ? -5.872 0.125 -9.478 1.00 64.12 86 SER A CA 1
ATOM 664 C C . SER A 1 86 ? -5.664 -0.225 -10.955 1.00 64.12 86 SER A C 1
ATOM 666 O O . SER A 1 86 ? -6.164 0.475 -11.839 1.00 64.12 86 SER A O 1
ATOM 668 N N . ALA A 1 87 ? -4.959 -1.324 -11.227 1.00 58.72 87 ALA A N 1
ATOM 669 C CA . ALA A 1 87 ? -4.640 -1.803 -12.570 1.00 58.72 87 ALA A CA 1
ATOM 670 C C . ALA A 1 87 ? -5.857 -1.869 -13.517 1.00 58.72 87 ALA A C 1
ATOM 672 O O . ALA A 1 87 ? -5.691 -1.728 -14.725 1.00 58.72 87 ALA A O 1
ATOM 673 N N . LEU A 1 88 ? -7.073 -2.060 -12.985 1.00 57.84 88 LEU A N 1
ATOM 674 C CA . LEU A 1 88 ? -8.289 -2.266 -13.784 1.00 57.84 88 LEU A CA 1
ATOM 675 C C . LEU A 1 88 ? -9.477 -1.371 -13.395 1.00 57.84 88 LEU A C 1
ATOM 677 O O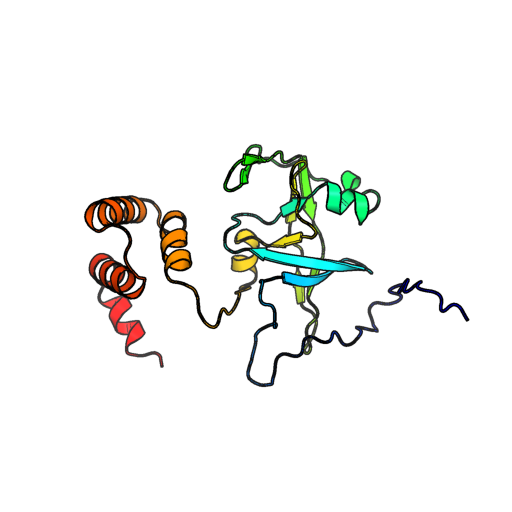 . LEU A 1 88 ? -10.485 -1.365 -14.099 1.00 57.84 88 LEU A O 1
ATOM 681 N N . ARG A 1 89 ? -9.418 -0.644 -12.270 1.00 69.88 89 ARG A N 1
ATOM 682 C CA . ARG A 1 89 ? -10.581 0.075 -11.714 1.00 69.88 89 ARG A CA 1
ATOM 683 C C . ARG A 1 89 ? -10.168 1.368 -11.022 1.00 69.88 89 ARG A C 1
ATOM 685 O O . ARG A 1 89 ? -9.100 1.445 -10.415 1.00 69.88 89 ARG A O 1
ATOM 692 N N . LYS A 1 90 ? -11.038 2.380 -11.086 1.00 76.62 90 LYS A N 1
ATOM 693 C CA . LYS A 1 90 ? -10.976 3.508 -10.148 1.00 76.62 90 LYS A CA 1
ATOM 694 C C . LYS A 1 90 ? -11.354 2.991 -8.762 1.00 76.62 90 LYS A C 1
ATOM 696 O O . LYS A 1 90 ? -12.264 2.175 -8.668 1.00 76.62 90 LYS A O 1
ATOM 701 N N . MET A 1 91 ? -10.632 3.450 -7.750 1.00 81.44 91 MET A N 1
ATOM 702 C CA . MET A 1 91 ? -10.864 3.120 -6.349 1.00 81.44 91 MET A CA 1
ATOM 703 C C . MET A 1 91 ? -11.308 4.364 -5.589 1.00 81.44 91 MET A C 1
ATOM 705 O O . MET A 1 91 ? -10.874 5.481 -5.900 1.00 81.44 91 MET A O 1
ATOM 709 N N . THR A 1 92 ? -12.151 4.147 -4.589 1.00 88.31 92 THR A N 1
ATOM 710 C CA . THR A 1 92 ? -12.767 5.197 -3.780 1.00 88.31 92 THR A CA 1
ATOM 711 C C . THR A 1 92 ? -12.002 5.348 -2.474 1.00 88.31 92 THR A C 1
ATOM 713 O O . THR A 1 92 ? -12.040 4.476 -1.610 1.00 88.31 92 THR A O 1
ATOM 716 N N . SER A 1 93 ? -11.290 6.463 -2.322 1.00 88.94 93 SER A N 1
ATOM 717 C CA . SER A 1 93 ? -10.587 6.798 -1.083 1.00 88.94 93 SER A CA 1
ATOM 718 C C . SER A 1 93 ? -11.476 7.583 -0.129 1.00 88.94 93 SER A C 1
ATOM 720 O O . SER A 1 93 ? -12.075 8.578 -0.537 1.00 88.94 93 SER A O 1
ATOM 722 N N . ILE A 1 94 ? -11.483 7.196 1.144 1.00 91.44 94 ILE A N 1
ATOM 723 C CA . ILE A 1 94 ? -12.322 7.831 2.178 1.00 91.44 94 ILE A CA 1
ATOM 724 C C . ILE A 1 94 ? -11.525 8.655 3.193 1.00 91.44 94 ILE A C 1
ATOM 726 O O . ILE A 1 94 ? -12.087 9.512 3.865 1.00 91.44 94 ILE A O 1
ATOM 730 N N . GLY A 1 95 ? -10.211 8.456 3.268 1.00 91.88 95 GLY A N 1
ATOM 731 C CA . GLY A 1 95 ? -9.321 9.211 4.146 1.00 91.88 95 GLY A CA 1
ATOM 732 C C . GLY A 1 95 ? -7.971 8.525 4.292 1.00 91.88 95 GLY A C 1
ATOM 733 O O . GLY A 1 95 ? -7.668 7.577 3.564 1.00 91.88 95 GLY A O 1
ATOM 734 N N . THR A 1 96 ? -7.164 9.002 5.229 1.00 94.62 96 THR A N 1
ATOM 735 C CA . THR A 1 96 ? -5.918 8.349 5.638 1.00 94.62 96 THR A CA 1
ATOM 736 C C . THR A 1 96 ? -5.958 7.993 7.117 1.00 94.62 96 THR A C 1
ATOM 738 O O . THR A 1 96 ? -6.629 8.648 7.910 1.00 94.62 96 THR A O 1
ATOM 741 N N . ILE A 1 97 ? -5.249 6.937 7.500 1.00 95.50 97 ILE A N 1
ATOM 742 C CA . ILE A 1 97 ? -5.023 6.574 8.900 1.00 95.50 97 ILE A CA 1
ATOM 743 C C . ILE A 1 97 ? -3.537 6.356 9.130 1.00 95.50 97 ILE A C 1
ATOM 745 O O . ILE A 1 97 ? -2.835 5.873 8.246 1.00 95.50 97 ILE A O 1
ATOM 749 N N . ILE A 1 98 ? -3.068 6.646 10.336 1.00 94.62 98 ILE A N 1
ATOM 750 C CA . ILE A 1 98 ? -1.694 6.351 10.746 1.00 94.62 98 ILE A CA 1
ATOM 751 C C . ILE A 1 98 ? -1.720 5.097 11.612 1.00 94.62 98 ILE A C 1
ATOM 753 O O . ILE A 1 98 ? -2.530 5.004 12.539 1.00 94.62 98 ILE A O 1
ATOM 757 N N . LYS A 1 99 ? -0.857 4.120 11.320 1.00 93.81 99 LYS A N 1
ATOM 758 C CA . LYS A 1 99 ? -0.701 2.928 12.164 1.00 93.81 99 LYS A CA 1
ATOM 759 C C . LYS A 1 99 ? 0.759 2.707 12.511 1.00 93.81 99 LYS A C 1
ATOM 761 O O . LYS A 1 99 ? 1.593 2.604 11.620 1.00 93.81 99 LYS A O 1
ATOM 766 N N . GLU A 1 100 ? 1.037 2.569 13.807 1.00 94.06 100 GLU A N 1
ATOM 767 C CA . GLU A 1 100 ? 2.317 2.031 14.255 1.00 94.06 100 GLU A CA 1
ATOM 768 C C . GLU A 1 100 ? 2.377 0.552 13.875 1.00 94.06 100 GLU A C 1
ATOM 770 O O . GLU A 1 100 ? 1.558 -0.261 14.312 1.00 94.06 100 GLU A O 1
ATOM 775 N N . ILE A 1 101 ? 3.354 0.223 13.041 1.00 90.38 101 ILE A N 1
ATOM 776 C CA . ILE A 1 101 ? 3.659 -1.128 12.610 1.00 90.38 101 ILE A CA 1
ATOM 777 C C . ILE A 1 101 ? 4.983 -1.534 13.230 1.00 90.38 101 ILE A C 1
ATOM 779 O O . ILE A 1 101 ? 6.015 -0.897 13.017 1.00 90.38 101 ILE A O 1
ATOM 783 N N . ILE A 1 102 ? 4.965 -2.643 13.956 1.00 86.94 102 ILE A N 1
ATOM 784 C CA . ILE A 1 102 ? 6.161 -3.268 14.497 1.00 86.94 102 ILE A CA 1
ATOM 785 C C . ILE A 1 102 ? 6.493 -4.469 13.622 1.00 86.94 102 ILE A C 1
ATOM 787 O O . ILE A 1 102 ? 5.761 -5.458 13.597 1.00 86.94 102 ILE A O 1
ATOM 791 N N . VAL A 1 103 ? 7.615 -4.384 12.917 1.00 85.12 103 VAL A N 1
ATOM 792 C CA . VAL A 1 103 ? 8.211 -5.496 12.183 1.00 85.12 103 VAL A CA 1
ATOM 793 C C . VAL A 1 103 ? 9.103 -6.279 13.153 1.00 85.12 103 VAL A C 1
ATOM 795 O O . VAL A 1 103 ? 10.123 -5.745 13.611 1.00 85.12 103 VAL A O 1
ATOM 798 N N . PRO A 1 104 ? 8.747 -7.529 13.502 1.00 75.50 104 PRO A N 1
ATOM 799 C CA . PRO A 1 104 ? 9.553 -8.331 14.410 1.00 75.50 104 PRO A CA 1
ATOM 800 C C . PRO A 1 104 ? 10.915 -8.647 13.790 1.00 75.50 104 PRO A C 1
ATOM 802 O O . PRO A 1 104 ? 10.990 -9.144 12.666 1.00 75.50 104 PRO A O 1
ATOM 805 N N . HIS A 1 105 ? 12.001 -8.393 14.521 1.00 70.12 105 HIS A N 1
ATOM 806 C CA . HIS A 1 105 ? 13.348 -8.701 14.044 1.00 70.12 105 HIS A CA 1
ATOM 807 C C . HIS A 1 105 ? 14.284 -9.106 15.190 1.00 70.12 105 HIS A C 1
ATOM 809 O O . HIS A 1 105 ? 14.212 -8.608 16.311 1.00 70.12 105 HIS A O 1
ATOM 815 N N . ARG A 1 106 ? 15.193 -10.048 14.903 1.00 54.28 106 ARG A N 1
ATOM 816 C CA . ARG A 1 106 ? 16.019 -10.741 15.910 1.00 54.28 106 ARG A CA 1
ATOM 817 C C . ARG A 1 106 ? 16.961 -9.836 16.691 1.00 54.28 10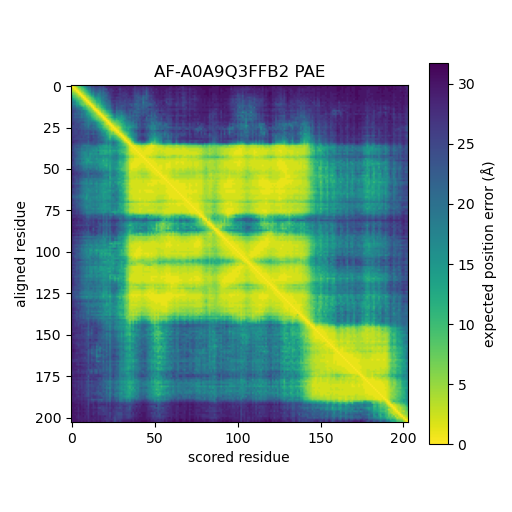6 ARG A C 1
ATOM 819 O O . ARG A 1 106 ? 17.271 -10.136 17.835 1.00 54.28 106 ARG A O 1
ATOM 826 N N . LYS A 1 107 ? 17.455 -8.774 16.056 1.00 65.94 107 LYS A N 1
ATOM 827 C CA . LYS A 1 107 ? 18.399 -7.823 16.667 1.00 65.94 107 LYS A CA 1
ATOM 828 C C . LYS A 1 107 ? 17.701 -6.613 17.295 1.00 65.94 107 LYS A C 1
ATOM 830 O O . LYS A 1 107 ? 18.363 -5.644 17.637 1.00 65.94 107 LYS A O 1
ATOM 835 N N . GLY A 1 108 ? 16.377 -6.662 17.404 1.00 66.31 108 GLY A N 1
ATOM 836 C CA . GLY A 1 108 ? 15.545 -5.529 17.775 1.00 66.31 108 GLY A CA 1
ATOM 837 C C . GLY A 1 108 ? 14.488 -5.299 16.710 1.00 66.31 108 GLY A C 1
ATOM 838 O O . GLY A 1 108 ? 14.780 -5.372 15.516 1.00 66.31 108 GLY A O 1
ATOM 839 N N . ASN A 1 109 ? 13.262 -5.062 17.166 1.00 77.56 109 ASN A N 1
ATOM 840 C CA . ASN A 1 109 ? 12.120 -4.819 16.299 1.00 77.56 109 ASN A CA 1
ATOM 841 C C . ASN A 1 109 ? 12.255 -3.466 15.602 1.00 77.56 109 ASN A C 1
ATOM 843 O O . ASN A 1 109 ? 12.708 -2.493 16.205 1.00 77.56 109 ASN A O 1
ATOM 847 N N . ILE A 1 110 ? 11.795 -3.401 14.358 1.00 82.12 110 ILE A N 1
ATOM 848 C CA . ILE A 1 110 ? 11.730 -2.156 13.595 1.00 82.12 110 ILE A CA 1
ATOM 849 C C . ILE A 1 110 ? 10.328 -1.580 13.781 1.00 82.12 110 ILE A C 1
ATOM 851 O O . ILE A 1 110 ? 9.340 -2.297 13.631 1.00 82.12 110 ILE A O 1
ATOM 855 N N . ARG A 1 111 ? 10.236 -0.296 14.129 1.00 87.25 111 ARG A N 1
ATOM 856 C CA . ARG A 1 111 ? 8.962 0.416 14.276 1.00 87.25 111 ARG A CA 1
ATOM 857 C C . ARG A 1 111 ? 8.805 1.410 13.139 1.00 87.25 111 ARG A C 1
ATOM 859 O O . ARG A 1 111 ? 9.696 2.223 12.915 1.00 87.25 111 ARG A O 1
ATOM 866 N N . LEU A 1 112 ? 7.678 1.336 12.447 1.00 87.31 112 LEU A N 1
ATOM 867 C CA . LEU A 1 112 ? 7.308 2.215 11.345 1.00 87.31 112 LEU A CA 1
ATOM 868 C C . LEU A 1 112 ? 5.987 2.898 11.705 1.00 87.31 112 LEU A C 1
ATOM 870 O O . LEU A 1 112 ? 5.132 2.270 12.321 1.00 87.31 112 LEU A O 1
ATOM 874 N N . ASN A 1 113 ? 5.794 4.148 11.283 1.00 91.62 113 ASN A N 1
ATOM 875 C CA . ASN A 1 113 ? 4.521 4.863 11.450 1.00 91.62 113 ASN A CA 1
ATOM 876 C C . ASN A 1 113 ? 3.940 5.297 10.095 1.00 91.62 113 ASN A C 1
ATOM 878 O O . ASN A 1 113 ? 3.831 6.496 9.835 1.00 91.62 113 ASN A O 1
ATOM 882 N N . PRO A 1 114 ? 3.628 4.350 9.193 1.00 91.62 114 PRO A N 1
ATOM 883 C CA . PRO A 1 114 ? 3.087 4.683 7.889 1.00 91.62 114 PRO A CA 1
ATOM 884 C C . PRO A 1 114 ? 1.667 5.254 7.948 1.00 91.62 114 PRO A C 1
ATOM 886 O O . PRO A 1 114 ? 0.816 4.823 8.735 1.00 91.62 114 PRO A O 1
ATOM 889 N N . GLU A 1 115 ? 1.415 6.198 7.047 1.00 93.88 115 GLU A N 1
ATOM 890 C CA . GLU A 1 115 ? 0.092 6.655 6.658 1.00 93.88 115 GLU A CA 1
ATOM 891 C C . GLU A 1 115 ? -0.461 5.720 5.583 1.00 93.88 115 GLU A C 1
ATOM 893 O O . GLU A 1 115 ? 0.140 5.520 4.527 1.00 93.88 115 GLU A O 1
ATOM 898 N N . PHE A 1 116 ? -1.633 5.157 5.843 1.00 93.62 116 PHE A N 1
ATOM 899 C CA . PHE A 1 116 ? -2.357 4.333 4.893 1.00 93.62 116 PHE A CA 1
ATOM 900 C C . PHE A 1 116 ? -3.552 5.091 4.364 1.00 93.62 116 PHE A C 1
ATOM 902 O O . PHE A 1 116 ? -4.402 5.553 5.125 1.00 93.62 116 PHE A O 1
ATOM 909 N N . LEU A 1 117 ? -3.665 5.138 3.046 1.00 93.56 117 LEU A N 1
ATOM 910 C CA . LEU A 1 117 ? -4.907 5.519 2.410 1.00 93.56 117 LEU A CA 1
ATOM 911 C C . LEU A 1 117 ? -5.953 4.421 2.622 1.00 93.56 117 LEU A C 1
ATOM 913 O O . LEU A 1 117 ? -5.731 3.258 2.278 1.00 93.56 117 LEU A O 1
ATOM 917 N N . VAL A 1 118 ? -7.111 4.807 3.147 1.00 94.12 118 VAL A N 1
ATOM 918 C CA . VAL A 1 118 ? -8.239 3.896 3.316 1.00 94.12 118 VAL A CA 1
ATOM 919 C C . VAL A 1 118 ? -9.073 3.887 2.043 1.00 94.12 118 VAL A C 1
ATOM 921 O O . VAL A 1 118 ? -9.562 4.931 1.598 1.00 94.12 118 VAL A O 1
ATOM 924 N N . LEU A 1 119 ? -9.232 2.699 1.467 1.00 92.19 119 LEU A N 1
ATOM 925 C CA . LEU A 1 119 ? -10.032 2.465 0.270 1.00 92.19 119 LEU A CA 1
ATOM 926 C C . LEU A 1 119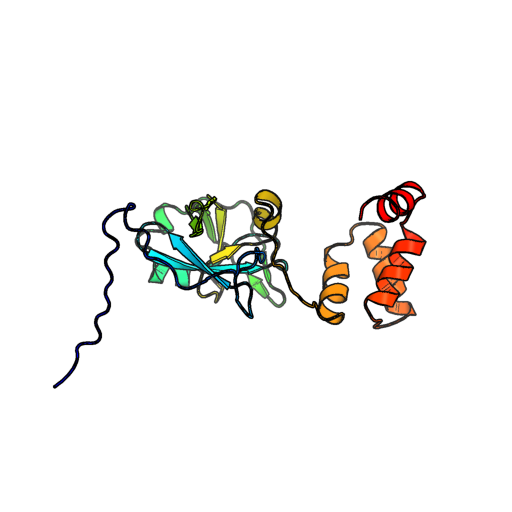 ? -11.320 1.718 0.620 1.00 92.19 119 LEU A C 1
ATOM 928 O O . LEU A 1 119 ? -11.274 0.661 1.249 1.00 92.19 119 LEU A O 1
ATOM 932 N N . ASP A 1 120 ? -12.456 2.263 0.190 1.00 90.88 120 ASP A N 1
ATOM 933 C CA . ASP A 1 120 ? -13.800 1.735 0.472 1.00 90.88 120 ASP A CA 1
ATOM 934 C C . ASP A 1 120 ? -14.086 0.443 -0.310 1.00 90.88 120 ASP A C 1
ATOM 936 O O . ASP A 1 120 ? -14.699 -0.489 0.199 1.00 90.88 120 ASP A O 1
ATOM 940 N N . ASP A 1 121 ? -13.580 0.367 -1.542 1.00 87.94 121 ASP A N 1
ATOM 941 C CA . ASP A 1 121 ? -13.866 -0.673 -2.535 1.00 87.94 121 ASP A CA 1
ATOM 942 C C . ASP A 1 121 ? -12.690 -1.639 -2.787 1.00 87.94 121 ASP A C 1
ATOM 944 O O . ASP A 1 121 ? -12.705 -2.423 -3.741 1.00 87.94 121 ASP A O 1
ATOM 948 N N . ALA A 1 122 ? -11.665 -1.611 -1.930 1.00 86.69 122 ALA A N 1
ATOM 949 C CA . ALA A 1 122 ? -10.540 -2.540 -1.997 1.00 86.69 122 ALA A CA 1
ATOM 950 C C . ALA A 1 122 ? -10.853 -3.885 -1.314 1.00 86.69 122 ALA A C 1
ATOM 952 O O . ALA A 1 122 ? -11.570 -3.955 -0.321 1.00 86.69 122 ALA A O 1
ATOM 953 N N . HIS A 1 123 ? -10.249 -4.970 -1.812 1.00 84.19 123 HIS A N 1
ATOM 954 C CA . HIS A 1 123 ? -10.438 -6.333 -1.287 1.00 84.19 123 HIS A CA 1
ATOM 955 C C . HIS A 1 123 ? -9.150 -6.950 -0.713 1.00 84.19 123 HIS A C 1
ATOM 957 O O . HIS A 1 123 ? -8.921 -8.154 -0.815 1.00 84.19 123 HIS A O 1
ATOM 963 N N . ILE A 1 124 ? -8.284 -6.129 -0.120 1.00 85.75 124 ILE A N 1
ATOM 964 C CA . ILE A 1 124 ? -7.004 -6.586 0.434 1.00 85.75 124 ILE A CA 1
ATOM 965 C C . ILE A 1 124 ? -7.194 -7.062 1.877 1.00 85.75 124 ILE A C 1
ATOM 967 O O . ILE A 1 124 ? -7.753 -6.353 2.707 1.00 85.75 124 ILE A O 1
ATOM 971 N N . GLN A 1 125 ? -6.693 -8.262 2.177 1.00 90.62 125 GLN A N 1
ATOM 972 C CA . GLN A 1 125 ? -6.726 -8.872 3.512 1.00 90.62 125 GLN A CA 1
ATOM 973 C C . GLN A 1 125 ? -5.440 -8.555 4.286 1.00 90.62 125 GLN A C 1
ATOM 975 O O . GLN A 1 125 ? -4.582 -9.423 4.481 1.00 90.62 125 GLN A O 1
ATOM 980 N N . GLY A 1 126 ? -5.272 -7.286 4.647 1.00 93.19 126 GLY A N 1
ATOM 981 C CA . GLY A 1 126 ? -4.084 -6.785 5.326 1.00 93.19 126 GLY A CA 1
ATOM 982 C C . GLY A 1 126 ? -3.786 -5.329 4.997 1.00 93.19 126 GLY A C 1
ATOM 983 O O . GLY A 1 126 ? -4.583 -4.626 4.375 1.00 93.19 126 GLY A O 1
ATOM 984 N N . PHE A 1 127 ? -2.595 -4.907 5.397 1.00 94.75 127 PHE A N 1
ATOM 985 C CA . PHE A 1 127 ? -2.005 -3.634 5.005 1.00 94.75 127 PHE A CA 1
ATOM 986 C C . PHE A 1 127 ? -1.135 -3.833 3.767 1.00 94.75 127 PHE A C 1
ATOM 988 O O . PHE A 1 127 ? -0.530 -4.892 3.598 1.00 94.75 127 PHE A O 1
ATOM 995 N N . LEU A 1 128 ? -1.042 -2.816 2.918 1.00 92.81 128 LEU A N 1
ATOM 996 C CA . LEU A 1 128 ? -0.157 -2.812 1.761 1.00 92.81 128 LEU A CA 1
ATOM 997 C C . LEU A 1 128 ? 0.789 -1.618 1.867 1.00 92.81 128 LEU A C 1
ATOM 999 O O . LEU A 1 128 ? 0.342 -0.475 1.907 1.00 92.81 128 LEU A O 1
ATOM 1003 N N . LEU A 1 129 ? 2.089 -1.900 1.919 1.00 91.00 129 LEU A N 1
ATOM 1004 C CA . LEU A 1 129 ? 3.164 -0.922 1.909 1.00 91.00 129 LEU A CA 1
ATOM 1005 C C . LEU A 1 129 ? 3.634 -0.685 0.469 1.00 91.00 129 LEU A C 1
ATOM 1007 O O . LEU A 1 129 ? 4.257 -1.557 -0.146 1.00 91.00 129 LEU A O 1
ATOM 1011 N N . GLY A 1 130 ? 3.315 0.488 -0.064 1.00 88.06 130 GLY A N 1
ATOM 1012 C CA . GLY A 1 130 ? 3.702 0.919 -1.400 1.00 88.06 130 GLY A CA 1
ATOM 1013 C C . GLY A 1 130 ? 5.118 1.490 -1.462 1.00 88.06 130 GLY A C 1
ATOM 1014 O O . GLY A 1 130 ? 5.890 1.475 -0.498 1.00 88.06 130 GLY A O 1
ATOM 1015 N N . THR A 1 131 ? 5.471 2.018 -2.631 1.00 82.69 131 THR A N 1
ATOM 1016 C CA . THR A 1 131 ? 6.791 2.607 -2.889 1.00 82.69 131 THR A CA 1
ATOM 1017 C C . THR A 1 131 ? 7.058 3.897 -2.115 1.00 82.69 131 THR A C 1
ATOM 1019 O O . THR A 1 131 ? 8.221 4.255 -1.937 1.00 82.69 131 THR A O 1
ATOM 1022 N N . ASP A 1 132 ? 6.006 4.575 -1.649 1.00 84.50 132 ASP A N 1
ATOM 1023 C CA . ASP A 1 132 ? 6.076 5.748 -0.773 1.00 84.50 132 ASP A CA 1
ATOM 1024 C C . ASP A 1 132 ? 6.867 5.464 0.510 1.00 84.50 132 ASP A C 1
ATOM 1026 O O . ASP A 1 132 ? 7.743 6.244 0.879 1.00 84.50 132 ASP A O 1
ATOM 1030 N N . TYR A 1 133 ? 6.637 4.303 1.123 1.00 85.69 133 TYR A N 1
ATOM 1031 C CA . TYR A 1 133 ? 7.334 3.889 2.338 1.00 85.69 133 TYR A CA 1
ATOM 1032 C C . TYR A 1 133 ? 8.476 2.902 2.100 1.00 85.69 133 TYR A C 1
ATOM 1034 O O . TYR A 1 133 ? 9.437 2.915 2.867 1.00 85.69 133 TYR A O 1
ATOM 1042 N N . GLN A 1 134 ? 8.450 2.100 1.026 1.00 81.06 134 GLN A N 1
ATOM 1043 C CA . GLN A 1 134 ? 9.605 1.252 0.682 1.00 81.06 134 GLN A CA 1
ATOM 1044 C C . GLN A 1 134 ? 10.867 2.083 0.459 1.00 81.06 134 GLN A C 1
ATOM 1046 O O . GLN A 1 134 ? 11.930 1.723 0.951 1.00 81.06 134 GLN A O 1
ATOM 1051 N N . ARG A 1 135 ? 10.751 3.213 -0.250 1.00 75.06 135 ARG A N 1
ATOM 1052 C CA . ARG A 1 135 ? 11.891 4.105 -0.496 1.00 75.06 135 ARG A CA 1
ATOM 1053 C C . ARG A 1 135 ? 12.320 4.843 0.768 1.00 75.06 135 ARG A C 1
ATOM 1055 O O . ARG A 1 135 ? 13.510 4.994 0.991 1.00 75.06 135 ARG A O 1
ATOM 1062 N N . MET A 1 136 ? 11.361 5.276 1.588 1.00 76.50 136 MET A N 1
ATOM 1063 C CA . MET A 1 136 ? 11.639 6.012 2.825 1.00 76.50 136 MET A CA 1
ATOM 1064 C C . MET A 1 136 ? 12.396 5.166 3.854 1.00 76.50 136 MET A C 1
ATOM 1066 O O . MET A 1 136 ? 13.269 5.681 4.543 1.00 76.50 136 MET A O 1
ATOM 1070 N N . TYR A 1 137 ? 12.054 3.882 3.956 1.00 77.88 137 TYR A N 1
ATOM 1071 C CA . TYR A 1 137 ? 12.636 2.961 4.934 1.00 77.88 137 TYR A CA 1
ATOM 1072 C C . TYR A 1 137 ? 13.633 1.969 4.328 1.00 77.88 137 TYR A C 1
ATOM 1074 O O . TYR A 1 137 ? 14.030 1.027 5.008 1.00 77.88 137 TYR A O 1
ATOM 1082 N N . GLU A 1 138 ? 14.001 2.154 3.057 1.00 74.31 138 GLU A N 1
ATOM 1083 C CA . GLU A 1 138 ? 14.909 1.270 2.315 1.00 74.31 138 GLU A CA 1
ATOM 1084 C C . GLU A 1 138 ? 14.505 -0.218 2.402 1.00 74.31 138 GLU A C 1
ATOM 1086 O O . GLU A 1 138 ? 15.332 -1.124 2.506 1.00 74.31 138 GLU A O 1
ATOM 1091 N N . LEU A 1 139 ? 13.195 -0.481 2.362 1.00 73.00 139 LEU A N 1
ATOM 1092 C CA . LEU A 1 139 ? 12.631 -1.826 2.420 1.00 73.00 139 LEU A CA 1
ATOM 1093 C C . LEU A 1 139 ? 12.543 -2.405 1.012 1.00 73.00 139 LEU A C 1
ATOM 1095 O O . LEU A 1 139 ? 11.650 -2.059 0.235 1.00 73.00 139 LEU A O 1
ATOM 1099 N N . PHE A 1 140 ? 13.449 -3.327 0.704 1.00 66.25 140 PHE A N 1
ATOM 1100 C CA . PHE A 1 140 ? 13.491 -4.009 -0.583 1.00 66.25 140 PHE A CA 1
ATOM 1101 C C . PHE A 1 140 ? 13.170 -5.491 -0.435 1.00 66.25 140 PHE A C 1
ATOM 1103 O O . PHE A 1 140 ? 13.615 -6.166 0.493 1.00 66.25 140 PHE A O 1
ATOM 1110 N N . ILE A 1 141 ? 12.388 -5.997 -1.384 1.00 65.19 141 ILE A N 1
ATOM 1111 C CA . ILE A 1 141 ? 12.168 -7.430 -1.539 1.00 65.19 141 ILE A CA 1
ATOM 1112 C C . ILE A 1 141 ? 13.375 -7.960 -2.298 1.00 65.19 141 ILE A C 1
ATOM 1114 O O . ILE A 1 141 ? 13.542 -7.659 -3.481 1.00 65.19 141 ILE A O 1
ATOM 1118 N N . ASP A 1 142 ? 14.208 -8.733 -1.615 1.00 61.41 142 ASP A N 1
ATOM 1119 C CA . ASP A 1 142 ? 15.258 -9.491 -2.277 1.00 61.41 142 ASP A CA 1
ATOM 1120 C C . ASP A 1 142 ? 14.616 -10.689 -2.986 1.00 61.41 142 ASP A C 1
ATOM 1122 O O . ASP A 1 142 ? 14.111 -11.618 -2.349 1.00 61.41 142 ASP A O 1
ATOM 1126 N N . VAL A 1 143 ? 14.543 -10.614 -4.315 1.00 58.94 143 VAL A N 1
ATOM 1127 C CA . VAL A 1 143 ? 13.974 -11.668 -5.156 1.00 58.94 143 VAL A CA 1
ATOM 1128 C C . VAL A 1 143 ? 15.136 -12.383 -5.845 1.00 58.94 143 VAL A C 1
ATOM 1130 O O . VAL A 1 143 ? 15.786 -11.773 -6.696 1.00 58.94 143 VAL A O 1
ATOM 1133 N N . PRO A 1 144 ? 15.389 -13.673 -5.548 1.00 54.88 144 PRO A N 1
ATOM 1134 C CA . PRO A 1 144 ? 16.553 -14.387 -6.079 1.00 54.88 144 PRO A CA 1
ATOM 1135 C C . PRO A 1 144 ? 16.526 -14.533 -7.609 1.00 54.88 144 PRO A C 1
ATOM 1137 O O . PRO A 1 144 ? 17.561 -14.740 -8.234 1.00 54.88 144 PRO A O 1
ATOM 1140 N N . SER A 1 145 ? 15.351 -14.403 -8.233 1.00 58.88 145 SER A N 1
ATOM 1141 C CA . SER A 1 145 ? 15.215 -14.209 -9.677 1.00 58.88 145 SER A CA 1
ATOM 1142 C C . SER A 1 145 ? 13.915 -13.463 -9.985 1.00 58.88 145 SER A C 1
ATOM 1144 O O . SER A 1 145 ? 12.870 -13.766 -9.408 1.00 58.88 145 SER A O 1
ATOM 1146 N N . ILE A 1 146 ? 13.973 -12.475 -10.881 1.00 63.31 146 ILE A N 1
ATOM 1147 C CA . ILE A 1 146 ? 12.796 -11.737 -11.359 1.00 63.31 146 ILE A CA 1
ATOM 1148 C C . ILE A 1 146 ? 12.578 -12.116 -12.827 1.00 63.31 146 ILE A C 1
ATOM 1150 O O . ILE A 1 146 ? 13.500 -11.932 -13.623 1.00 63.31 146 ILE A O 1
ATOM 1154 N N . PRO A 1 147 ? 11.389 -12.609 -13.220 1.00 72.44 147 PRO A N 1
ATOM 1155 C CA . PRO A 1 147 ? 11.089 -12.875 -14.621 1.00 72.44 147 PRO A CA 1
ATOM 1156 C C . PRO A 1 147 ? 11.215 -11.612 -15.484 1.00 72.44 147 PRO A C 1
ATOM 1158 O O . PRO A 1 147 ? 10.723 -10.544 -15.116 1.00 72.44 147 PRO A O 1
ATOM 1161 N N . ASP A 1 148 ? 11.784 -11.737 -16.682 1.00 74.19 148 ASP A N 1
ATOM 1162 C CA . ASP A 1 148 ? 11.991 -10.616 -17.611 1.00 74.19 148 ASP A CA 1
ATOM 1163 C C . ASP A 1 148 ? 10.713 -9.827 -17.923 1.00 74.19 148 ASP A C 1
ATOM 1165 O O . ASP A 1 148 ? 10.745 -8.605 -18.096 1.00 74.19 148 ASP A O 1
ATOM 1169 N N . CYS A 1 149 ? 9.563 -10.504 -17.968 1.00 71.88 149 CYS A N 1
ATOM 1170 C CA . CYS A 1 149 ? 8.272 -9.859 -18.194 1.00 71.88 149 CYS A CA 1
ATOM 1171 C C . CYS A 1 149 ? 7.888 -8.887 -17.065 1.00 71.88 149 CYS A C 1
ATOM 1173 O O . CYS A 1 149 ? 7.236 -7.882 -17.334 1.00 71.88 149 CYS A O 1
ATOM 1175 N N . TRP A 1 150 ? 8.328 -9.130 -15.827 1.00 68.81 150 TRP A N 1
ATOM 1176 C CA . TRP A 1 150 ? 8.074 -8.240 -14.690 1.00 68.81 150 TRP A CA 1
ATOM 1177 C C . TRP A 1 150 ? 8.993 -7.021 -14.734 1.00 68.81 150 TRP A C 1
ATOM 1179 O O . TRP A 1 150 ? 8.534 -5.895 -14.544 1.00 68.81 150 TRP A O 1
ATOM 1189 N N . ILE A 1 151 ? 10.272 -7.227 -15.065 1.00 70.69 151 ILE A N 1
ATOM 1190 C CA . ILE A 1 151 ? 11.244 -6.137 -15.228 1.00 70.69 151 ILE A CA 1
ATOM 1191 C C . ILE A 1 151 ? 10.782 -5.196 -16.346 1.00 70.69 151 ILE A C 1
ATOM 1193 O O . ILE A 1 151 ? 10.675 -3.986 -16.156 1.00 70.69 151 ILE A O 1
ATOM 1197 N N . THR A 1 152 ? 10.438 -5.759 -17.505 1.00 74.69 152 THR A N 1
ATOM 1198 C CA . THR A 1 152 ? 9.994 -4.983 -18.671 1.00 74.69 152 THR A CA 1
ATOM 1199 C C . THR A 1 152 ? 8.634 -4.318 -18.464 1.00 74.69 152 THR A C 1
ATOM 1201 O O . THR A 1 152 ? 8.435 -3.198 -18.933 1.00 74.69 152 THR A O 1
ATOM 1204 N N . ALA A 1 153 ? 7.706 -4.931 -17.722 1.00 72.75 153 ALA A N 1
ATOM 1205 C CA . ALA A 1 153 ? 6.459 -4.268 -17.337 1.00 72.75 153 ALA A CA 1
ATOM 1206 C C . ALA A 1 153 ? 6.727 -3.015 -16.488 1.00 72.75 153 ALA A C 1
ATOM 1208 O O . ALA A 1 153 ? 6.133 -1.964 -16.744 1.00 72.75 153 ALA A O 1
ATOM 1209 N N . ARG A 1 154 ? 7.677 -3.097 -15.550 1.00 71.06 154 ARG A N 1
ATOM 1210 C CA . ARG A 1 154 ? 8.032 -2.006 -14.635 1.00 71.06 154 ARG A CA 1
ATOM 1211 C C . ARG A 1 154 ? 8.733 -0.828 -15.322 1.00 71.06 154 ARG A C 1
ATOM 1213 O O . ARG A 1 154 ? 8.562 0.311 -14.899 1.00 71.06 154 ARG A O 1
ATOM 1220 N N . LEU A 1 155 ? 9.447 -1.049 -16.430 1.00 74.88 155 LEU A N 1
ATOM 1221 C CA . LEU A 1 155 ? 10.062 0.049 -17.198 1.00 74.88 155 LEU A CA 1
ATOM 1222 C C . LEU A 1 155 ? 9.036 1.100 -17.661 1.00 74.88 155 LEU A C 1
ATOM 1224 O O . LEU A 1 155 ? 9.346 2.290 -17.648 1.00 74.88 155 LEU A O 1
ATOM 1228 N N . ASN A 1 156 ? 7.798 0.689 -17.980 1.00 70.69 156 ASN A N 1
ATOM 1229 C CA . ASN A 1 156 ? 6.722 1.620 -18.365 1.00 70.69 156 ASN A CA 1
ATOM 1230 C C . ASN A 1 156 ? 6.390 2.617 -17.241 1.00 70.69 156 ASN A C 1
ATOM 1232 O O . ASN A 1 156 ? 5.983 3.744 -17.512 1.00 70.69 156 ASN A O 1
ATOM 1236 N N . THR A 1 157 ? 6.532 2.201 -15.980 1.00 67.94 157 THR A N 1
ATOM 1237 C CA . THR A 1 157 ? 6.213 3.038 -14.820 1.00 67.94 157 THR A CA 1
ATOM 1238 C C . THR A 1 157 ? 7.415 3.821 -14.306 1.00 67.94 157 THR A C 1
ATOM 1240 O O . THR A 1 157 ? 7.223 4.932 -13.811 1.00 67.94 157 THR A O 1
ATOM 1243 N N . GLU A 1 158 ? 8.630 3.282 -14.427 1.00 71.38 158 GLU A N 1
ATOM 1244 C CA . GLU A 1 158 ? 9.853 3.917 -13.910 1.00 71.38 158 GLU A CA 1
ATOM 1245 C C . GLU A 1 158 ? 10.374 5.024 -14.833 1.00 71.38 158 GLU A C 1
ATOM 1247 O O . GLU A 1 158 ? 10.838 6.059 -14.356 1.00 71.38 158 GLU A O 1
ATOM 1252 N N . PHE A 1 159 ? 10.266 4.865 -16.154 1.00 73.56 159 PHE A N 1
ATOM 1253 C CA . PHE A 1 159 ? 10.713 5.905 -17.075 1.00 73.56 159 PHE A CA 1
ATOM 1254 C C . PHE A 1 159 ? 9.732 7.069 -17.147 1.00 73.56 159 PHE A C 1
ATOM 1256 O O . PHE A 1 159 ? 8.523 6.891 -17.301 1.00 73.56 159 PHE A O 1
ATOM 1263 N N . LYS A 1 160 ? 10.277 8.286 -17.073 1.00 72.62 160 LYS A N 1
ATOM 1264 C CA . LYS A 1 160 ? 9.540 9.554 -17.130 1.00 72.62 160 LYS A CA 1
ATOM 1265 C C . LYS A 1 160 ? 10.111 10.456 -18.228 1.00 72.62 160 LYS A C 1
ATOM 1267 O O . LYS A 1 160 ? 11.270 10.311 -18.617 1.00 72.62 160 LYS A O 1
ATOM 1272 N N . GLY A 1 161 ? 9.296 11.387 -18.728 1.00 80.62 161 GLY A N 1
ATOM 1273 C CA . GLY A 1 161 ? 9.708 12.370 -19.738 1.00 80.62 161 GLY A CA 1
ATOM 1274 C C . GLY A 1 161 ? 10.300 11.720 -20.994 1.00 80.62 161 GLY A C 1
ATOM 1275 O O . GLY A 1 161 ? 9.753 10.745 -21.509 1.00 80.62 161 GLY A O 1
ATOM 1276 N N . HIS A 1 162 ? 11.449 12.225 -21.450 1.00 76.81 162 HIS A N 1
ATOM 1277 C CA . HIS A 1 162 ? 12.142 11.727 -22.645 1.00 76.81 162 HIS A CA 1
ATOM 1278 C C . HIS A 1 162 ? 12.484 10.229 -22.592 1.00 76.81 162 HIS A C 1
ATOM 1280 O O . HIS A 1 162 ? 12.491 9.575 -23.632 1.00 76.81 162 HIS A O 1
ATOM 1286 N N . ALA A 1 163 ? 12.724 9.663 -21.403 1.00 77.06 163 ALA A N 1
ATOM 1287 C CA . ALA A 1 163 ? 12.990 8.231 -21.267 1.00 77.06 163 ALA A CA 1
ATOM 1288 C C . ALA A 1 163 ? 11.746 7.367 -21.509 1.00 77.06 163 ALA A C 1
ATOM 1290 O O . ALA A 1 163 ? 11.846 6.275 -22.064 1.00 77.06 163 ALA A O 1
ATOM 1291 N N . SER A 1 164 ? 10.569 7.873 -21.132 1.00 79.12 164 SER A N 1
ATOM 1292 C CA . SER A 1 164 ? 9.295 7.183 -21.354 1.00 79.12 164 SER A CA 1
ATOM 1293 C C . SER A 1 164 ? 8.938 7.138 -22.842 1.00 79.12 164 SER A C 1
ATOM 1295 O O . SER A 1 164 ? 8.548 6.085 -23.349 1.00 79.12 164 SER A O 1
ATOM 1297 N N . ILE A 1 165 ? 9.148 8.256 -23.550 1.00 82.56 165 ILE A N 1
ATOM 1298 C CA . ILE A 1 165 ? 8.917 8.369 -24.999 1.00 82.56 165 ILE A CA 1
ATOM 1299 C C . ILE A 1 165 ? 9.829 7.395 -25.751 1.00 82.56 165 ILE A C 1
ATOM 1301 O O . ILE A 1 165 ? 9.334 6.514 -26.447 1.00 82.56 165 ILE A O 1
ATOM 1305 N N . TRP A 1 166 ? 11.144 7.471 -25.509 1.00 88.69 166 TRP A N 1
ATOM 1306 C CA . TRP A 1 166 ? 12.124 6.584 -26.145 1.00 88.69 166 TRP A CA 1
ATOM 1307 C C . TRP A 1 166 ? 11.802 5.100 -25.936 1.00 88.69 166 TRP A C 1
ATOM 1309 O O . TRP A 1 166 ? 11.859 4.305 -26.870 1.00 88.69 166 TRP A O 1
ATOM 1319 N N . TYR A 1 167 ? 11.450 4.706 -24.711 1.00 85.75 167 TYR A N 1
ATOM 1320 C CA . TYR A 1 167 ? 11.136 3.310 -24.417 1.00 85.75 167 TYR A CA 1
ATOM 1321 C C . TYR A 1 167 ? 9.861 2.831 -25.116 1.00 85.75 167 TYR A C 1
ATOM 1323 O O . TYR A 1 167 ? 9.812 1.687 -25.569 1.00 85.75 167 TYR A O 1
ATOM 1331 N N . THR A 1 168 ? 8.853 3.698 -25.232 1.00 86.44 168 THR A N 1
ATOM 1332 C CA . THR A 1 168 ? 7.604 3.380 -25.935 1.00 86.44 168 THR A CA 1
ATOM 1333 C C . THR A 1 168 ? 7.869 3.152 -27.423 1.00 86.44 168 THR A C 1
ATOM 1335 O O . THR A 1 168 ? 7.511 2.096 -27.938 1.00 86.44 168 THR A O 1
ATOM 1338 N N . GLU A 1 169 ? 8.605 4.058 -28.074 1.00 90.62 169 GLU A N 1
ATOM 1339 C CA . GLU A 1 169 ? 9.009 3.929 -29.483 1.00 90.62 169 GLU A CA 1
ATOM 1340 C C . GLU A 1 169 ? 9.840 2.659 -29.722 1.00 90.62 169 GLU A C 1
ATOM 1342 O O . GLU A 1 169 ? 9.554 1.857 -30.611 1.00 90.62 169 GLU A O 1
ATOM 1347 N N . MET A 1 170 ? 10.841 2.409 -28.873 1.00 90.44 170 MET A N 1
ATOM 1348 C CA . MET A 1 170 ? 11.680 1.210 -28.963 1.00 90.44 170 MET A CA 1
ATOM 1349 C C . MET A 1 170 ? 10.869 -0.084 -28.834 1.00 90.44 170 MET A C 1
ATOM 1351 O O . MET A 1 170 ? 11.180 -1.088 -29.478 1.00 90.44 170 MET A O 1
ATOM 1355 N N . LYS A 1 171 ? 9.832 -0.080 -27.993 1.00 89.12 171 LYS A N 1
ATOM 1356 C CA . LYS A 1 171 ? 8.960 -1.236 -27.768 1.00 89.12 171 LYS A CA 1
ATOM 1357 C C . LYS A 1 171 ? 8.019 -1.472 -28.949 1.00 89.12 171 LYS A C 1
ATOM 1359 O O . LYS A 1 171 ? 7.734 -2.630 -29.246 1.00 89.12 171 LYS A O 1
ATOM 1364 N N . GLU A 1 172 ? 7.571 -0.415 -29.625 1.00 89.88 172 GLU A N 1
ATOM 1365 C CA . GLU A 1 172 ? 6.793 -0.515 -30.867 1.00 89.88 172 GLU A CA 1
ATOM 1366 C C . GLU A 1 172 ? 7.631 -1.102 -32.007 1.00 89.88 172 GLU A C 1
ATOM 1368 O O . GLU A 1 172 ? 7.183 -2.028 -32.680 1.00 89.88 172 GLU A O 1
ATOM 1373 N N . ILE A 1 173 ? 8.874 -0.639 -32.168 1.00 92.25 173 ILE A N 1
ATOM 1374 C CA . ILE A 1 173 ? 9.768 -1.086 -33.247 1.00 92.25 173 ILE A CA 1
ATOM 1375 C C . ILE A 1 173 ? 10.236 -2.531 -33.030 1.00 92.25 173 ILE A C 1
ATOM 1377 O O . ILE A 1 173 ? 10.235 -3.346 -33.954 1.00 92.25 173 ILE A O 1
ATOM 1381 N N . HIS A 1 174 ? 10.676 -2.867 -31.816 1.00 88.88 174 HIS A N 1
ATOM 1382 C CA . HIS A 1 174 ? 11.367 -4.134 -31.555 1.00 88.88 174 HIS A CA 1
ATOM 1383 C C . HIS A 1 174 ? 10.499 -5.196 -30.872 1.00 88.88 174 HIS A C 1
ATOM 1385 O O . HIS A 1 174 ? 10.952 -6.339 -30.723 1.00 88.88 174 HIS A O 1
ATOM 1391 N N . GLY A 1 175 ? 9.270 -4.849 -30.484 1.00 85.38 175 GLY A N 1
ATOM 1392 C CA . GLY A 1 175 ? 8.319 -5.741 -29.830 1.00 85.38 175 GLY A CA 1
ATOM 1393 C C . GLY A 1 175 ? 8.733 -6.152 -28.412 1.00 85.38 175 GLY A C 1
ATOM 1394 O O . GLY A 1 175 ? 9.470 -5.462 -27.704 1.00 85.38 175 GLY A O 1
ATOM 1395 N N . ARG A 1 176 ? 8.241 -7.315 -27.962 1.00 81.50 176 ARG A N 1
ATOM 1396 C CA . ARG A 1 176 ? 8.609 -7.882 -26.654 1.00 81.50 176 ARG A CA 1
ATOM 1397 C C . ARG A 1 176 ? 10.013 -8.485 -26.723 1.00 81.50 176 ARG A C 1
ATOM 1399 O O . ARG A 1 176 ? 10.239 -9.462 -27.431 1.00 81.50 176 ARG A O 1
ATOM 1406 N N . ARG A 1 177 ? 10.943 -7.921 -25.951 1.00 88.00 177 ARG A N 1
ATOM 1407 C CA . ARG A 1 177 ? 12.330 -8.393 -25.813 1.00 88.00 177 ARG A CA 1
ATOM 1408 C C . ARG A 1 177 ? 12.657 -8.731 -24.363 1.00 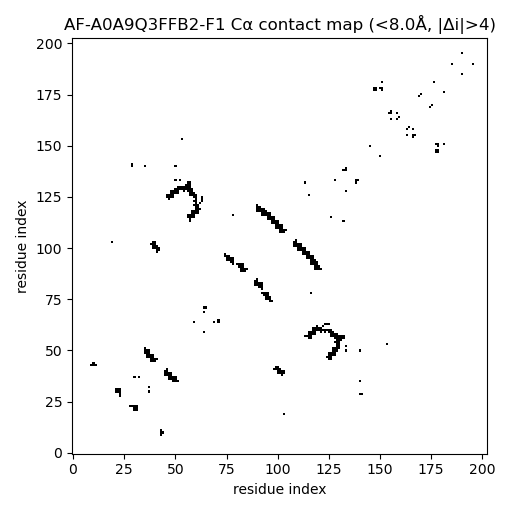88.00 177 ARG A C 1
ATOM 1410 O O . ARG A 1 177 ? 11.998 -8.243 -23.446 1.00 88.00 177 ARG A O 1
ATOM 1417 N N . ASN A 1 178 ? 13.658 -9.588 -24.189 1.00 84.25 178 ASN A N 1
ATOM 1418 C CA . ASN A 1 178 ? 14.140 -10.047 -22.890 1.00 84.25 178 ASN A CA 1
ATOM 1419 C C . ASN A 1 178 ? 14.921 -8.936 -22.156 1.00 84.25 178 ASN A C 1
ATOM 1421 O O . ASN A 1 178 ? 15.306 -7.923 -22.752 1.00 84.25 178 ASN A O 1
ATOM 1425 N N . TRP A 1 179 ? 15.119 -9.092 -20.848 1.00 83.31 179 TRP A N 1
ATOM 1426 C CA . TRP A 1 179 ? 15.782 -8.080 -20.026 1.00 83.31 179 TRP A CA 1
ATOM 1427 C C . TRP A 1 179 ? 17.235 -7.816 -20.446 1.00 83.31 179 TRP A C 1
ATOM 1429 O O . TRP A 1 179 ? 17.590 -6.641 -20.539 1.00 83.31 179 TRP A O 1
ATOM 1439 N N . PRO A 1 180 ? 18.074 -8.824 -20.766 1.00 84.25 180 PRO A N 1
ATOM 1440 C CA . PRO A 1 180 ? 19.441 -8.575 -21.225 1.00 84.25 180 PRO A CA 1
ATOM 1441 C C . PRO A 1 180 ? 19.519 -7.620 -22.422 1.00 84.25 180 PRO A C 1
ATOM 1443 O O . PRO A 1 180 ? 20.348 -6.710 -22.428 1.00 84.25 180 PRO A O 1
ATOM 1446 N N . TRP A 1 181 ? 18.614 -7.773 -23.392 1.00 89.50 181 TRP A N 1
ATOM 1447 C CA . TRP A 1 181 ? 18.534 -6.883 -24.547 1.00 89.50 181 TRP A CA 1
ATOM 1448 C C . TRP A 1 181 ? 18.095 -5.466 -24.154 1.00 89.50 181 TRP A C 1
ATOM 1450 O O . TRP A 1 181 ? 18.723 -4.486 -24.546 1.00 89.50 181 TRP A O 1
ATOM 1460 N N . TRP A 1 182 ? 17.055 -5.326 -23.325 1.00 84.75 182 TRP A N 1
ATOM 1461 C CA . TRP A 1 182 ? 16.629 -4.002 -22.854 1.00 84.75 182 TRP A CA 1
ATOM 1462 C C . TRP A 1 182 ? 17.726 -3.298 -22.060 1.00 84.75 182 TRP A C 1
ATOM 1464 O O . TRP A 1 182 ? 17.979 -2.112 -22.266 1.00 84.75 182 TRP A O 1
ATOM 1474 N N . LYS A 1 183 ? 18.428 -4.039 -21.202 1.00 81.06 183 LYS A N 1
ATOM 1475 C CA . LYS A 1 183 ? 19.562 -3.544 -20.426 1.00 81.06 183 LYS A CA 1
ATOM 1476 C C . LYS A 1 183 ? 20.667 -3.007 -21.334 1.00 81.06 183 LYS A C 1
ATOM 1478 O O . LYS A 1 183 ? 21.175 -1.922 -21.058 1.00 81.06 183 LYS A O 1
ATOM 1483 N N . SER A 1 184 ? 21.018 -3.709 -22.417 1.00 84.00 184 SER A N 1
ATOM 1484 C CA . SER A 1 184 ? 22.045 -3.224 -23.350 1.00 84.00 184 SER A CA 1
ATOM 1485 C C . SER A 1 184 ? 21.619 -1.934 -24.051 1.00 84.00 184 SER A C 1
ATOM 1487 O O . SER A 1 184 ? 22.417 -1.007 -24.135 1.00 84.00 184 SER A O 1
ATOM 1489 N N . GLN A 1 185 ? 20.358 -1.834 -24.486 1.00 88.00 185 GLN A N 1
ATOM 1490 C CA . GLN A 1 185 ? 19.835 -0.625 -25.137 1.00 88.00 185 GLN A CA 1
ATOM 1491 C C . GLN 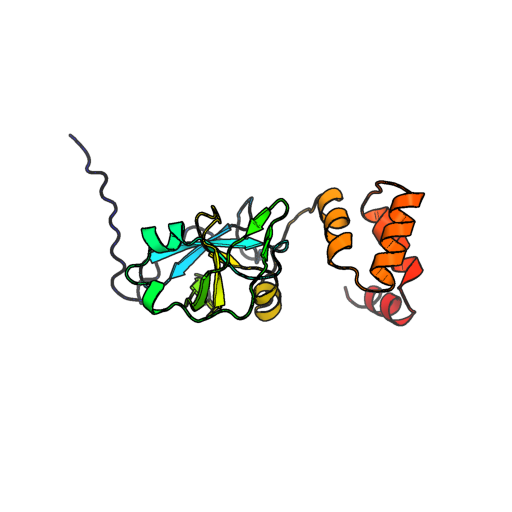A 1 185 ? 19.799 0.579 -24.186 1.00 88.00 185 GLN A C 1
ATOM 1493 O O . GLN A 1 185 ? 20.191 1.681 -24.562 1.00 88.00 185 GLN A O 1
ATOM 1498 N N . ILE A 1 186 ? 19.378 0.370 -22.933 1.00 82.75 186 ILE A N 1
ATOM 1499 C CA . ILE A 1 186 ? 19.353 1.420 -21.904 1.00 82.75 186 ILE A CA 1
ATOM 1500 C C . ILE A 1 186 ? 20.768 1.921 -21.620 1.00 82.75 186 ILE A C 1
ATOM 1502 O O . ILE A 1 186 ? 20.991 3.129 -21.583 1.00 82.75 186 ILE A O 1
ATOM 1506 N N . ILE A 1 187 ? 21.728 1.006 -21.453 1.00 78.00 187 ILE A N 1
ATOM 1507 C CA . ILE A 1 187 ? 23.133 1.370 -21.249 1.00 78.00 187 ILE A CA 1
ATOM 1508 C C . ILE A 1 187 ? 23.636 2.156 -22.461 1.00 78.00 187 ILE A C 1
ATOM 1510 O O . ILE A 1 187 ? 24.148 3.254 -22.290 1.00 78.00 187 ILE A O 1
ATOM 1514 N N . GLN A 1 188 ? 23.430 1.665 -23.681 1.00 82.62 188 GLN A N 1
ATOM 1515 C CA . GLN A 1 188 ? 23.878 2.355 -24.891 1.00 82.62 188 GLN A CA 1
ATOM 1516 C C . GLN A 1 188 ? 23.288 3.769 -25.024 1.00 82.62 188 GLN A C 1
ATOM 1518 O O . GLN A 1 188 ? 23.976 4.680 -25.475 1.00 82.62 188 GLN A O 1
ATOM 1523 N N . LYS A 1 189 ? 22.021 3.961 -24.638 1.00 81.19 189 LYS A N 1
ATOM 1524 C CA . LYS A 1 189 ? 21.314 5.238 -24.790 1.00 81.19 189 LYS A CA 1
ATOM 1525 C C . LYS A 1 189 ? 21.624 6.255 -23.690 1.00 81.19 189 LYS A C 1
ATOM 1527 O O . LYS A 1 189 ? 21.704 7.443 -23.992 1.00 81.19 189 LYS A O 1
ATOM 1532 N N . TYR A 1 190 ? 21.726 5.809 -22.436 1.00 77.44 190 TYR A N 1
ATOM 1533 C CA . TYR A 1 190 ? 21.766 6.690 -21.259 1.00 77.44 190 TYR A CA 1
ATOM 1534 C C . TYR A 1 190 ? 23.053 6.614 -20.448 1.00 77.44 190 TYR A C 1
ATOM 1536 O O . TYR A 1 190 ? 23.244 7.446 -19.562 1.00 77.44 190 TYR A O 1
ATOM 1544 N N . SER A 1 191 ? 23.931 5.640 -20.700 1.00 71.31 191 SER A N 1
ATOM 1545 C CA . SER A 1 191 ? 25.227 5.653 -20.029 1.00 71.31 191 SER A CA 1
ATOM 1546 C C . SER A 1 191 ? 26.048 6.851 -20.501 1.00 71.31 191 SER A C 1
ATOM 1548 O O . SER A 1 191 ? 26.084 7.199 -21.679 1.00 71.31 191 SER A O 1
ATOM 1550 N N . ASN A 1 192 ? 26.711 7.490 -19.549 1.00 63.06 192 ASN A N 1
ATOM 1551 C CA . ASN A 1 192 ? 27.816 8.402 -19.789 1.00 63.06 192 ASN A CA 1
ATOM 1552 C C . ASN A 1 192 ? 29.093 7.778 -19.202 1.00 63.06 192 ASN A C 1
ATOM 1554 O O . ASN A 1 192 ? 29.024 6.793 -18.460 1.00 63.06 192 ASN A O 1
ATOM 1558 N N . GLY A 1 193 ? 30.265 8.336 -19.525 1.00 55.03 193 GLY A N 1
ATOM 1559 C CA . GLY A 1 193 ? 31.556 7.790 -19.074 1.00 55.03 193 GLY A CA 1
ATOM 1560 C C . GLY A 1 193 ? 31.644 7.577 -17.554 1.00 55.03 193 GLY A C 1
ATOM 1561 O O . GLY A 1 193 ? 32.282 6.634 -17.098 1.00 55.03 193 GLY A O 1
ATOM 1562 N N . THR A 1 194 ? 30.925 8.382 -16.767 1.00 48.44 194 THR A N 1
ATOM 1563 C CA . THR A 1 194 ? 30.851 8.286 -15.301 1.00 48.44 194 THR A CA 1
ATOM 1564 C C . THR A 1 194 ? 30.101 7.039 -14.812 1.00 48.44 194 THR A C 1
ATOM 1566 O O . THR A 1 194 ? 30.532 6.404 -13.853 1.00 48.44 194 THR A O 1
ATOM 1569 N N . TRP A 1 195 ? 29.009 6.647 -15.481 1.00 47.97 195 TRP A N 1
ATOM 1570 C CA . TRP A 1 195 ? 28.244 5.427 -15.170 1.00 47.97 195 TRP A CA 1
ATOM 1571 C C . TRP A 1 195 ? 29.003 4.136 -15.496 1.00 47.97 195 TRP A C 1
ATOM 1573 O O . TRP A 1 195 ? 28.800 3.114 -14.841 1.00 47.97 195 TRP A O 1
ATOM 1583 N N . ILE A 1 196 ? 29.861 4.173 -16.515 1.00 52.88 196 ILE A N 1
ATOM 1584 C CA . ILE A 1 196 ? 30.706 3.039 -16.906 1.00 52.88 196 ILE A CA 1
ATOM 1585 C C . ILE A 1 196 ? 31.827 2.856 -15.871 1.00 52.88 196 ILE A C 1
ATOM 1587 O O . ILE A 1 196 ? 32.022 1.754 -15.370 1.00 52.88 196 ILE A O 1
ATOM 1591 N N . TRP A 1 197 ? 32.468 3.950 -15.446 1.00 46.38 197 TRP A N 1
ATOM 1592 C CA . TRP A 1 197 ? 33.599 3.919 -14.511 1.00 46.38 197 TRP A CA 1
ATOM 1593 C C . TRP A 1 197 ? 33.258 3.342 -13.124 1.00 46.38 197 TRP A C 1
ATOM 1595 O O . TRP A 1 197 ? 34.048 2.588 -12.557 1.00 46.38 197 TRP A O 1
ATOM 1605 N N . GLN A 1 198 ? 32.065 3.637 -12.591 1.00 44.62 198 GLN A N 1
ATOM 1606 C CA . GLN A 1 198 ? 31.605 3.111 -11.294 1.00 44.62 198 GLN A CA 1
ATOM 1607 C C . GLN A 1 198 ? 31.350 1.597 -11.296 1.00 44.62 198 GLN A C 1
ATOM 1609 O O . GLN A 1 198 ? 31.423 0.966 -10.245 1.00 44.62 198 GLN A O 1
ATOM 1614 N N . LYS A 1 199 ? 31.057 1.006 -12.459 1.00 47.84 199 LYS A N 1
ATOM 1615 C CA . LYS A 1 199 ? 30.807 -0.435 -12.591 1.00 47.84 199 LYS A CA 1
ATOM 1616 C C . LYS A 1 199 ? 32.082 -1.269 -12.542 1.00 47.84 199 LYS A C 1
ATOM 1618 O O . LYS A 1 199 ? 32.037 -2.398 -12.067 1.00 47.84 199 LYS A O 1
ATOM 1623 N N . ASP A 1 200 ? 33.184 -0.704 -13.022 1.00 46.94 200 ASP A N 1
ATOM 1624 C CA . ASP A 1 200 ? 34.460 -1.410 -13.153 1.00 46.94 200 ASP A CA 1
ATOM 1625 C C . ASP A 1 200 ? 35.306 -1.369 -11.864 1.00 46.94 200 ASP A C 1
ATOM 1627 O O . ASP A 1 200 ? 36.276 -2.112 -11.752 1.00 46.94 200 ASP A O 1
ATOM 1631 N N . HIS A 1 201 ? 34.944 -0.531 -10.880 1.00 40.22 201 HIS A N 1
ATOM 1632 C CA . HIS A 1 201 ? 35.762 -0.273 -9.680 1.00 40.22 201 HIS A CA 1
ATOM 1633 C C . HIS A 1 201 ? 35.057 -0.544 -8.340 1.00 40.22 201 HIS A C 1
ATOM 1635 O O . HIS A 1 201 ? 35.602 -0.207 -7.290 1.00 40.22 201 HIS A O 1
ATOM 1641 N N . VAL A 1 202 ? 33.866 -1.151 -8.342 1.00 40.00 202 VAL A N 1
ATOM 1642 C CA . VAL A 1 202 ? 33.186 -1.590 -7.111 1.00 40.00 202 VAL A CA 1
ATOM 1643 C C . VAL A 1 202 ? 32.721 -3.040 -7.278 1.00 40.00 202 VAL A C 1
ATOM 1645 O O . VAL A 1 202 ? 31.590 -3.300 -7.689 1.00 40.00 202 VAL A O 1
ATOM 1648 N N . ILE A 1 203 ? 33.628 -3.973 -6.971 1.00 39.56 203 ILE A N 1
ATOM 1649 C CA . ILE A 1 203 ? 33.349 -5.362 -6.568 1.00 39.56 203 ILE A CA 1
ATOM 1650 C C . ILE A 1 203 ? 34.020 -5.565 -5.213 1.00 39.56 203 ILE A C 1
ATOM 1652 O O . ILE A 1 203 ? 35.208 -5.184 -5.103 1.00 39.56 203 ILE A O 1
#

Organism: NCBI:txid1389203